Protein 5SSX (pdb70)

InterPro domains:
  IPR005532 Sulfatase-modifying factor enzyme-like domain [PF03781] (90-366)
  IPR016187 C-type lectin fold [SSF56436] (89-368)
  IPR042095 Sulfatase-modifying factor enzyme superfamily [G3DSA:3.90.1580.10] (73-374)
  IPR051043 Sulfatase Modifying Factor and Kinase [PTHR23150] (60-369)

Organism: Homo sapiens (NCBI:txid9606)

GO terms:
  GO:0005783 endoplasmic reticulum (C, IDA)
  GO:0043687 post-translational protein modification (P, IDA)
  GO:0018158 protein oxidation (P, IDA)
  GO:0120147 formylglycine-generating oxidase activity (F, IDA)
  GO:1903135 cupric ion binding (F, IDA)
  GO:0005788 endoplasmic reticulum lumen (C, EXP)
  GO:0120147 formylglycine-generating oxidase activity (F, EXP)
  GO:0043687 post-translational protein modification (P, TAS)
  GO:0005788 endoplasmic reticulum lumen (C, TAS)
  GO:0016491 oxidoreductase activity (F, TAS)
  GO:0046479 glycosphingolipid catabolic process (P, TAS)
  GO:0042802 identical protein binding (F, IPI)
  GO:0005515 protein binding (F, IPI)

Secondary structure (DSSP, 8-state):
--TT-EEEEPPEEEEES-SS-SSGGGT--S-EEEEE--EEEESSPPBHHHHHHHHHHH-PPPHHHHHTEEEEEGGG----SSTTEEEEET-BTTBBTBTT--STT-TTSBP-S--HHHHHHHHHHTT-BPPPHHHHHHHHHTT-SS-SBTTBS-SSGGG---S----SSTTT----TTS-SS---TT-S---TTS-SSSSSSSEEEEEEEP-S----S-EES----S--SSEEEES--TT-BTTTB---STT--EEE-TT--BTTEE---EESS----

Solvent-accessible surface area: 12210 Å² total; per-residue (Å²): 222,58,32,45,91,28,19,91,1,64,66,22,80,15,16,9,3,17,112,104,22,70,29,158,148,15,5,0,34,33,22,24,95,2,48,1,79,63,6,55,0,4,0,19,2,4,0,5,56,18,0,62,108,4,21,114,75,67,59,53,93,0,27,1,54,130,123,28,44,4,54,0,2,94,50,50,66,165,187,42,97,21,118,62,30,63,81,26,150,25,0,16,1,81,62,2,39,4,85,152,20,52,14,153,129,30,62,50,29,1,0,11,0,0,0,35,58,0,0,48,28,5,0,79,103,23,49,23,67,8,0,14,5,1,16,0,2,13,0,0,9,7,56,63,112,85,90,63,7,3,52,10,85,157,71,72,25,152,64,86,40,36,6,0,7,10,21,34,124,20,53,111,69,22,79,17,108,11,52,59,105,15,15,0,27,1,62,17,37,51,63,16,66,35,23,1,44,9,4,2,0,0,0,12,0,0,0,34,9,52,40,33,53,158,39,59,105,107,135,45,113,48,34,155,38,39,135,82,30,175,33,36,0,24,0,0,0,1,5,6,2,45,134,82,77,19,23,46,5,4,0,9,0,7,20,58,46,60,29,65,29,10,15,3,8,1,0,0,0,0,0,4,82,183,112,32,144,142

Nearest PDB structures (foldseek):
  5ssx-assembly1_A  TM=1.004E+00  e=1.065E-65  Homo sapiens
  1z70-assembly1_X  TM=1.003E+00  e=7.194E-64  Homo sapiens
  8aru-assembly1_A  TM=1.003E+00  e=1.038E-63  Homo sapiens
  2afy-assembly1_X  TM=9.995E-01  e=8.792E-63  Homo sapiens
  2hib-assembly1_X  TM=9.993E-01  e=1.619E-62  Homo sapiens

Foldseek 3Di:
DPQQDKFKDAWDKAWAADPPDPDLVQLSDDTAIETEHIWIWGQFFQFQQNVVVVCVVPVDDALCVVVQWAWEQQLPECVDPDPRIDTEGQDAQQAPRHDPRGCPVPRQAHGFFHFLVNQQSSQVVVVFGFAALVRLLSVQCLPDHPAFGLAHPDCQVVNAHAAQAADDDPPPDGPCPNVDQAADGRQDGDGGNRNHGRSAARAKAFGQEADDSDDDNYYYYSDRYDPDHFWGKIAHYYNHDDPVPHSGNTSSRIDTDGRSHTYSRHGHITIHRDDPDD

Structure (mmCIF, N/CA/C/O backbone):
data_5SSX
#
_entry.id   5SSX
#
_cell.length_a   43.494
_cell.length_b   61.640
_cell.length_c   109.579
_cell.angle_alpha   90.000
_cell.angle_beta   90.000
_cell.angle_gamma   90.000
#
_symmetry.space_group_name_H-M   'P 2 21 21'
#
loop_
_entity.id
_entity.type
_entity.pdbx_description
1 polymer 'Formylglycine-generating enzyme'
2 branched 2-acetamido-2-deoxy-beta-D-glucopyranose-(1-4)-2-acetamido-2-deoxy-beta-D-glucopyranose
3 non-polymer 'COPPER (I) ION'
4 non-polymer 'CALCIUM ION'
5 water water
#
loop_
_atom_site.group_PDB
_atom_site.id
_atom_site.type_symbol
_atom_site.label_atom_id
_atom_site.label_alt_id
_atom_site.label_comp_id
_atom_site.label_asym_id
_atom_site.label_entity_id
_atom_site.label_seq_id
_atom_site.pdbx_PDB_ins_code
_atom_site.Cartn_x
_atom_site.Cartn_y
_atom_site.Cartn_z
_atom_site.occupancy
_atom_site.B_iso_or_equiv
_atom_site.auth_seq_id
_atom_site.auth_comp_id
_atom_site.auth_asym_id
_atom_site.auth_atom_id
_atom_site.pdbx_PDB_model_num
ATOM 1 N N . LEU A 1 23 ? -7.164 23.336 -37.027 1.00 44.27 86 LEU A N 1
ATOM 2 C CA . LEU A 1 23 ? -7.714 22.526 -38.111 1.00 45.78 86 LEU A CA 1
ATOM 3 C C . LEU A 1 23 ? -8.414 21.280 -37.517 1.00 42.13 86 LEU A C 1
ATOM 4 O O . LEU A 1 23 ? -9.507 20.940 -37.967 1.00 61.02 86 LEU A O 1
ATOM 20 N N . ALA A 1 24 ? -7.836 20.634 -36.492 1.00 28.45 87 ALA A N 1
ATOM 21 C CA . ALA A 1 24 ? -8.495 19.529 -35.768 1.00 20.44 87 ALA A CA 1
ATOM 22 C C . ALA A 1 24 ? -8.496 19.780 -34.253 1.00 16.96 87 ALA A C 1
ATOM 23 O O . ALA A 1 24 ? -8.104 18.928 -33.437 1.00 17.12 87 ALA A O 1
ATOM 30 N N . HIS A 1 25 ? -8.960 20.965 -33.853 1.00 14.25 88 HIS A N 1
ATOM 31 C CA . HIS A 1 25 ? -8.794 21.397 -32.478 1.00 11.85 88 HIS A CA 1
ATOM 32 C C . HIS A 1 25 ? -9.841 20.804 -31.545 1.00 11.93 88 HIS A C 1
ATOM 33 O O . HIS A 1 25 ? -9.816 21.098 -30.360 1.00 15.18 88 HIS A O 1
ATOM 46 N N A SER A 1 26 ? -10.702 19.908 -32.024 0.80 13.00 89 SER A N 1
ATOM 47 N N B SER A 1 26 ? -10.755 19.961 -32.036 0.20 11.25 89 SER A N 1
ATOM 48 C CA A SER A 1 26 ? -11.585 19.162 -31.140 0.80 12.41 89 SER A CA 1
ATOM 49 C CA B SER A 1 26 ? -11.616 19.164 -31.170 0.20 12.30 89 SER A CA 1
ATOM 50 C C A SER A 1 26 ? -11.171 17.707 -31.053 0.80 11.72 89 SER A C 1
ATOM 51 C C B SER A 1 26 ? -11.149 17.720 -31.025 0.20 12.58 89 SER A C 1
ATOM 52 O O A SER A 1 26 ? -11.908 16.900 -30.480 0.80 13.74 89 SER A O 1
ATOM 53 O O B SER A 1 26 ? -11.844 16.928 -30.381 0.20 10.98 89 SER A O 1
ATOM 66 N N . LYS A 1 27 ? -10.001 17.357 -31.597 1.00 11.25 90 LYS A N 1
ATOM 67 C CA . LYS A 1 27 ? -9.591 15.961 -31.611 1.00 10.14 90 LYS A CA 1
ATOM 68 C C . LYS A 1 27 ? -9.243 15.445 -30.238 1.00 8.48 90 LYS A C 1
ATOM 69 O O . LYS A 1 27 ? -8.777 16.173 -29.360 1.00 8.95 90 LYS A O 1
ATOM 88 N N . MET A 1 28 ? -9.496 14.169 -30.068 1.00 7.91 91 MET A N 1
ATOM 89 C CA . MET A 1 28 ? -9.216 13.479 -28.832 1.00 7.48 91 MET A CA 1
ATOM 90 C C . MET A 1 28 ? -8.126 12.440 -29.037 1.00 7.56 91 MET A C 1
ATOM 91 O O . MET A 1 28 ? -7.921 11.921 -30.141 1.00 9.56 91 MET A O 1
ATOM 105 N N . VAL A 1 29 ? -7.426 12.144 -27.962 1.00 6.82 92 VAL A N 1
ATOM 106 C CA . VAL A 1 29 ? -6.428 11.097 -27.961 1.00 7.02 92 VAL A CA 1
ATOM 107 C C . VAL A 1 29 ? -6.834 10.022 -26.984 1.00 6.52 92 VAL A C 1
ATOM 108 O O . VAL A 1 29 ? -7.463 10.297 -25.966 1.00 6.83 92 VAL A O 1
ATOM 121 N N . PRO A 1 30 ? -6.443 8.776 -27.259 1.00 7.20 93 PRO A N 1
ATOM 122 C CA . PRO A 1 30 ? -6.742 7.679 -26.338 1.00 6.91 93 PRO A CA 1
ATOM 123 C C . PRO A 1 30 ? -5.730 7.669 -25.209 1.00 6.79 93 PRO A C 1
ATOM 124 O O . PRO A 1 30 ? -4.524 7.537 -25.433 1.00 8.09 93 PRO A O 1
ATOM 135 N N . ILE A 1 31 ? -6.219 7.796 -23.992 1.00 6.86 94 ILE A N 1
ATOM 136 C CA . ILE A 1 31 ? -5.392 7.715 -22.797 1.00 7.28 94 ILE A CA 1
ATOM 137 C C . ILE A 1 31 ? -5.427 6.261 -22.355 1.00 7.87 94 ILE A C 1
ATOM 138 O O . ILE A 1 31 ? -6.528 5.728 -22.120 1.00 8.29 94 ILE A O 1
ATOM 154 N N . PRO A 1 32 ? -4.292 5.588 -22.274 1.00 8.27 95 PRO A N 1
ATOM 155 C CA . PRO A 1 32 ? -4.317 4.152 -22.019 1.00 8.91 95 PRO A CA 1
ATOM 156 C C . PRO A 1 32 ? -4.706 3.835 -20.588 1.00 8.69 95 PRO A C 1
ATOM 157 O O . PRO A 1 32 ? -4.482 4.615 -19.667 1.00 9.92 95 PRO A O 1
ATOM 168 N N . ALA A 1 33 ? -5.299 2.662 -20.403 1.00 9.18 96 ALA A N 1
ATOM 169 C CA . ALA A 1 33 ? -5.568 2.177 -19.055 1.00 9.74 96 ALA A CA 1
ATOM 170 C C . ALA A 1 33 ? -4.272 2.086 -18.269 1.00 9.73 96 ALA A C 1
ATOM 171 O O . ALA A 1 33 ? -3.231 1.720 -18.820 1.00 11.23 96 ALA A O 1
ATOM 178 N N . GLY A 1 34 ? -4.314 2.377 -16.977 1.00 10.21 97 GLY A N 1
ATOM 179 C CA . GLY A 1 34 ? -3.112 2.190 -16.197 1.00 11.15 97 GLY A CA 1
ATOM 180 C C . GLY A 1 34 ? -3.347 2.477 -14.738 1.00 10.47 97 GLY A C 1
ATOM 181 O O . GLY A 1 34 ? -4.446 2.825 -14.307 1.00 12.38 97 GLY A O 1
ATOM 185 N N . VAL A 1 35 ? -2.281 2.314 -13.991 1.00 11.92 98 VAL A N 1
ATOM 186 C CA . VAL A 1 35 ? -2.211 2.629 -12.574 1.00 11.49 98 VAL A CA 1
ATOM 187 C C . VAL A 1 35 ? -1.129 3.681 -12.419 1.00 11.41 98 VAL A C 1
ATOM 188 O O . VAL A 1 35 ? -0.085 3.607 -13.077 1.00 13.69 98 VAL A O 1
ATOM 201 N N . PHE A 1 36 ? -1.383 4.675 -11.577 1.00 10.25 99 PHE A N 1
ATOM 202 C CA . PHE A 1 36 ? -0.415 5.737 -11.415 1.00 10.31 99 PHE A CA 1
ATOM 203 C C . PHE A 1 36 ? -0.444 6.233 -9.989 1.00 10.04 99 PHE A C 1
ATOM 204 O O . PHE A 1 36 ? -1.360 5.940 -9.230 1.00 10.75 99 PHE A O 1
ATOM 221 N N . THR A 1 37 ? 0.584 6.990 -9.639 1.00 10.45 100 THR A N 1
ATOM 222 C CA . THR A 1 37 ? 0.648 7.667 -8.353 1.00 10.76 100 THR A CA 1
ATOM 223 C C . THR A 1 37 ? 0.112 9.082 -8.505 1.00 10.15 100 THR A C 1
ATOM 224 O O . THR A 1 37 ? 0.694 9.918 -9.213 1.00 10.81 100 THR A O 1
ATOM 234 N N . MET A 1 38 ? -1.010 9.325 -7.855 1.00 9.41 101 MET A N 1
ATOM 235 C CA . MET A 1 38 ? -1.630 10.632 -7.797 1.00 9.09 101 MET A CA 1
ATOM 236 C C . MET A 1 38 ? -1.136 11.348 -6.554 1.00 9.08 101 MET A C 1
ATOM 237 O O . MET A 1 38 ? -0.962 10.731 -5.498 1.00 10.84 101 MET A O 1
ATOM 251 N N . GLY A 1 39 ? -0.958 12.649 -6.664 1.00 8.77 102 GLY A N 1
ATOM 252 C CA . GLY A 1 39 ? -0.402 13.411 -5.574 1.00 8.85 102 GLY A CA 1
ATOM 253 C C . GLY A 1 39 ? 1.081 13.133 -5.414 1.00 9.67 102 GLY A C 1
ATOM 254 O O . GLY A 1 39 ? 1.736 12.583 -6.298 1.00 11.48 102 GLY A O 1
ATOM 258 N N . THR A 1 40 ? 1.622 13.507 -4.254 1.00 9.87 103 THR A N 1
ATOM 259 C CA . THR A 1 40 ? 3.053 13.378 -4.008 1.00 10.84 103 THR A CA 1
ATOM 260 C C . THR A 1 40 ? 3.300 13.335 -2.511 1.00 11.19 103 THR A C 1
ATOM 261 O O . THR A 1 40 ? 2.619 14.015 -1.747 1.00 11.73 103 THR A O 1
ATOM 271 N N . ASP A 1 41 ? 4.261 12.517 -2.106 1.00 12.36 104 ASP A N 1
ATOM 272 C CA . ASP A 1 41 ? 4.723 12.542 -0.723 1.00 14.61 104 ASP A CA 1
ATOM 273 C C . ASP A 1 41 ? 5.783 13.607 -0.489 1.00 14.87 104 ASP A C 1
ATOM 274 O O . ASP A 1 41 ? 6.265 13.732 0.641 1.00 17.25 104 ASP A O 1
ATOM 283 N N . ASP A 1 42 ? 6.088 14.424 -1.497 1.00 13.51 105 ASP A N 1
ATOM 284 C CA . ASP A 1 42 ? 6.941 15.603 -1.353 1.00 13.70 105 ASP A CA 1
ATOM 285 C C . ASP A 1 42 ? 6.158 16.830 -1.805 1.00 12.55 105 ASP A C 1
ATOM 286 O O . ASP A 1 42 ? 6.524 17.503 -2.777 1.00 13.32 105 ASP A O 1
ATOM 295 N N . PRO A 1 43 ? 5.055 17.135 -1.130 1.00 11.98 106 PRO A N 1
ATOM 296 C CA . PRO A 1 43 ? 4.217 18.259 -1.553 1.00 11.39 106 PRO A CA 1
ATOM 297 C C . PRO A 1 43 ? 4.998 19.555 -1.540 1.00 11.24 106 PRO A C 1
ATOM 298 O O . PRO A 1 43 ? 5.773 19.829 -0.626 1.00 13.04 106 PRO A O 1
ATOM 309 N N . GLN A 1 44 ? 4.745 20.371 -2.550 1.00 11.09 107 GLN A N 1
ATOM 310 C CA . GLN A 1 44 ? 5.346 21.689 -2.642 1.00 11.50 107 GLN A CA 1
ATOM 311 C C . GLN A 1 44 ? 4.441 22.788 -2.125 1.00 11.58 107 GLN A C 1
ATOM 312 O O . GLN A 1 44 ? 4.942 23.845 -1.736 1.00 14.32 107 GLN A O 1
ATOM 324 N N . ILE A 1 45 ? 3.137 22.552 -2.103 1.00 10.43 108 ILE A N 1
ATOM 325 C CA . ILE A 1 45 ? 2.156 23.467 -1.527 1.00 10.51 108 ILE A CA 1
ATOM 326 C C . ILE A 1 45 ? 1.273 22.591 -0.641 1.00 10.57 108 ILE A C 1
ATOM 327 O O . ILE A 1 45 ? 0.254 22.047 -1.074 1.00 10.65 108 ILE A O 1
ATOM 343 N N . LYS A 1 46 ? 1.680 22.424 0.613 1.00 10.65 109 LYS A N 1
ATOM 344 C CA . LYS A 1 46 ? 1.012 21.464 1.477 1.00 10.72 109 LYS A CA 1
ATOM 345 C C . LYS A 1 46 ? -0.450 21.821 1.699 1.00 10.20 109 LYS A C 1
ATOM 346 O O . LYS A 1 46 ? -1.297 20.924 1.808 1.00 10.39 109 LYS A O 1
ATOM 365 N N A G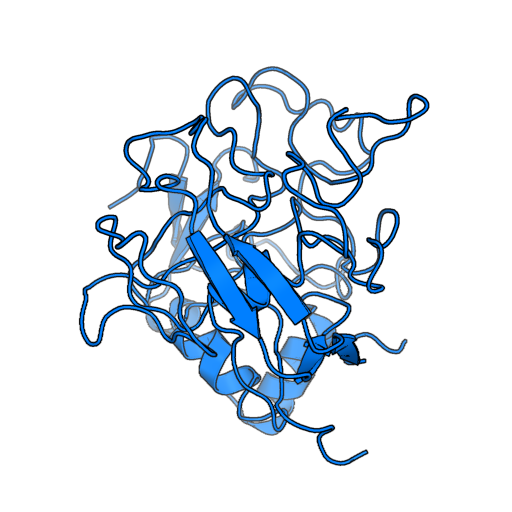LN A 1 47 ? -0.763 23.124 1.761 0.50 10.17 110 GLN A N 1
ATOM 366 N N B GLN A 1 47 ? -0.768 23.111 1.795 0.50 10.23 110 GLN A N 1
ATOM 367 C CA A GLN A 1 47 ? -2.132 23.558 2.030 0.50 10.33 110 GLN A CA 1
ATOM 368 C CA B GLN A 1 47 ? -2.145 23.477 2.098 0.50 11.01 110 GLN A CA 1
ATOM 369 C C A GLN A 1 47 ? -3.104 23.033 0.999 0.50 9.37 110 GLN A C 1
ATOM 370 C C B GLN A 1 47 ? -3.111 23.055 1.002 0.50 9.58 110 GLN A C 1
ATOM 371 O O A GLN A 1 47 ? -4.290 22.904 1.291 0.50 10.64 110 GLN A O 1
ATOM 372 O O B GLN A 1 47 ? -4.309 23.000 1.265 0.50 10.73 110 GLN A O 1
ATOM 395 N N . ASP A 1 48 ? -2.626 22.763 -0.207 1.00 9.19 111 ASP A N 1
ATOM 396 C CA . ASP A 1 48 ? -3.488 22.354 -1.294 1.00 8.89 111 ASP A CA 1
ATOM 397 C C . ASP A 1 48 ? -3.770 20.870 -1.298 1.00 8.39 111 ASP A C 1
ATOM 398 O O . ASP A 1 48 ? -4.446 20.395 -2.201 1.00 9.02 111 ASP A O 1
ATOM 407 N N . GLY A 1 49 ? -3.299 20.115 -0.317 1.00 8.11 112 GLY A N 1
ATOM 408 C CA . GLY A 1 49 ? -3.620 18.693 -0.339 1.00 8.69 112 GLY A CA 1
ATOM 409 C C . GLY A 1 49 ? -2.994 17.966 -1.512 1.00 8.11 112 GLY A C 1
ATOM 410 O O . GLY A 1 49 ? -3.621 17.098 -2.112 1.00 8.86 112 GLY A O 1
ATOM 414 N N . GLU A 1 50 ? -1.750 18.291 -1.825 1.00 8.25 113 GLU A N 1
ATOM 415 C CA . GLU A 1 50 ? -0.977 17.550 -2.813 1.00 8.54 113 GLU A CA 1
ATOM 416 C C . GLU A 1 50 ? -0.570 16.188 -2.302 1.00 8.89 113 GLU A C 1
ATOM 417 O O . GLU A 1 50 ? -0.312 15.296 -3.106 1.00 9.98 113 GLU A O 1
ATOM 429 N N . ALA A 1 51 ? -0.477 16.023 -0.985 1.00 9.35 114 ALA A N 1
ATOM 430 C CA . ALA A 1 51 ? -0.177 14.760 -0.336 1.00 9.99 114 ALA A CA 1
ATOM 431 C C . ALA A 1 51 ? -1.447 14.197 0.271 1.00 12.78 114 ALA A C 1
ATOM 432 O O . ALA A 1 51 ? -2.392 14.929 0.557 1.00 15.63 114 ALA A O 1
ATOM 439 N N . PRO A 1 52 ? -1.489 12.898 0.532 1.00 14.62 115 PRO A N 1
ATOM 440 C CA . PRO A 1 52 ? -0.441 11.923 0.253 1.00 14.01 115 PRO A CA 1
ATOM 441 C C . PRO A 1 52 ? -0.485 11.401 -1.174 1.00 14.07 115 PRO A C 1
ATOM 442 O O . PRO A 1 52 ? -1.497 11.459 -1.851 1.00 16.91 115 PRO A O 1
ATOM 453 N N . ALA A 1 53 ? 0.637 10.851 -1.607 1.00 13.54 116 ALA A N 1
ATOM 454 C CA . ALA A 1 53 ? 0.664 10.040 -2.810 1.00 15.30 116 ALA A CA 1
ATOM 455 C C . ALA A 1 53 ? -0.217 8.814 -2.619 1.00 13.42 116 ALA A C 1
ATOM 456 O O . ALA A 1 53 ? -0.248 8.209 -1.543 1.00 15.57 116 ALA A O 1
ATOM 463 N N . ARG A 1 54 ? -0.944 8.454 -3.660 1.00 12.00 117 ARG A N 1
ATOM 464 C CA . ARG A 1 54 ? -1.855 7.327 -3.604 1.00 12.37 117 ARG A CA 1
ATOM 465 C C . ARG A 1 54 ? -1.942 6.691 -4.981 1.00 11.13 117 ARG A C 1
ATOM 466 O O . ARG A 1 54 ? -1.910 7.378 -5.996 1.00 11.94 117 ARG A O 1
ATOM 487 N N . ARG A 1 55 ? -2.057 5.373 -4.997 1.00 11.95 118 ARG A N 1
ATOM 488 C CA . ARG A 1 55 ? -2.107 4.606 -6.236 1.00 11.51 118 ARG A CA 1
ATOM 489 C C . ARG A 1 55 ? -3.535 4.545 -6.747 1.00 11.06 118 ARG A C 1
ATOM 490 O O . ARG A 1 55 ? -4.435 4.080 -6.047 1.00 14.60 118 ARG A O 1
ATOM 511 N N . VAL A 1 56 ? -3.728 4.992 -7.976 1.00 10.01 119 VAL A N 1
ATOM 512 C CA . VAL A 1 56 ? -5.040 5.118 -8.574 1.00 9.95 119 VAL A CA 1
ATOM 513 C C . VAL A 1 56 ? -5.046 4.372 -9.901 1.00 9.72 119 VAL A C 1
ATOM 514 O O . VAL A 1 56 ? -4.130 4.515 -10.708 1.00 10.44 119 VAL A O 1
ATOM 527 N N . THR A 1 57 ? -6.084 3.584 -10.121 1.00 10.16 120 THR A N 1
ATOM 528 C CA . THR A 1 57 ? -6.288 2.869 -11.371 1.00 10.30 120 THR A CA 1
ATOM 529 C C . THR A 1 57 ? -7.300 3.619 -12.218 1.00 9.87 120 THR A C 1
ATOM 530 O O . THR A 1 57 ? -8.366 3.997 -11.729 1.00 10.36 120 THR A O 1
ATOM 540 N N . ILE A 1 58 ? -6.964 3.806 -13.485 1.00 9.28 121 ILE A N 1
ATOM 541 C CA . ILE A 1 58 ? -7.767 4.569 -14.432 1.00 9.15 121 ILE A CA 1
ATOM 542 C C . ILE A 1 58 ? -8.068 3.694 -15.641 1.00 9.37 121 ILE A C 1
ATOM 543 O O . ILE A 1 58 ? -7.155 3.135 -16.258 1.00 10.22 121 ILE A O 1
ATOM 559 N N . ASP A 1 59 ? -9.338 3.564 -15.976 1.00 9.34 122 ASP A N 1
ATOM 560 C CA . ASP A 1 59 ? -9.710 2.854 -17.195 1.00 9.96 122 ASP A CA 1
ATOM 561 C C . ASP A 1 59 ? -9.369 3.697 -18.419 1.00 8.55 122 ASP A C 1
ATOM 562 O O . ASP A 1 59 ? -9.398 4.924 -18.378 1.00 9.07 122 ASP A O 1
ATOM 571 N N . ALA A 1 60 ? -9.079 3.021 -19.526 1.00 8.59 123 ALA A N 1
ATOM 572 C CA . ALA A 1 60 ? -8.819 3.712 -20.782 1.00 8.62 123 ALA A CA 1
ATOM 573 C C . ALA A 1 60 ? -9.974 4.639 -21.116 1.00 8.13 123 ALA A C 1
ATOM 574 O O . ALA A 1 60 ? -11.138 4.303 -20.934 1.00 9.08 123 ALA A O 1
ATOM 581 N N . PHE A 1 61 ? -9.649 5.808 -21.644 1.00 7.12 124 PHE A N 1
ATOM 582 C CA . PHE A 1 61 ? -10.662 6.799 -22.002 1.00 7.11 124 PHE A CA 1
ATOM 583 C C . PHE A 1 61 ? -10.045 7.741 -23.017 1.00 6.98 124 PHE A C 1
ATOM 584 O O . PHE A 1 61 ? -8.920 7.529 -23.442 1.00 9.45 124 PHE A O 1
ATOM 601 N N . TYR A 1 62 ? -10.772 8.749 -23.432 1.00 6.26 125 TYR A N 1
ATOM 602 C CA . TYR A 1 62 ? -10.308 9.728 -24.410 1.00 6.39 125 TYR A CA 1
ATOM 603 C C . TYR A 1 62 ? -10.229 11.099 -23.766 1.00 6.18 125 TYR A C 1
ATOM 604 O O . TYR A 1 62 ? -11.109 11.486 -22.989 1.00 6.56 125 TYR A O 1
ATOM 621 N N . MET A 1 63 ? -9.176 11.837 -24.112 1.00 6.25 126 MET A N 1
ATOM 622 C CA . MET A 1 63 ? -8.997 13.200 -23.636 1.00 6.20 126 MET A CA 1
ATOM 623 C C . MET A 1 63 ? -8.777 14.118 -24.830 1.00 5.88 126 MET A C 1
ATOM 624 O O . MET A 1 63 ? -8.021 13.782 -25.739 1.00 6.38 126 MET A O 1
ATOM 638 N N . ASP A 1 64 ? -9.391 15.294 -24.812 1.00 5.89 127 ASP A N 1
ATOM 639 C CA . ASP A 1 64 ? -9.099 16.290 -25.826 1.00 5.87 127 ASP A CA 1
ATOM 640 C C . ASP A 1 64 ? -7.607 16.612 -25.830 1.00 5.61 127 ASP A C 1
ATOM 641 O O . ASP A 1 64 ? -7.007 16.874 -24.788 1.00 6.18 127 ASP A O 1
ATOM 650 N N . ALA A 1 65 ? -7.020 16.646 -27.023 1.00 5.92 128 ALA A N 1
ATOM 651 C CA . ALA A 1 65 ? -5.611 17.005 -27.160 1.00 6.35 128 ALA A CA 1
ATOM 652 C C . ALA A 1 65 ? -5.367 18.450 -26.804 1.00 5.95 128 ALA A C 1
ATOM 653 O O . ALA A 1 65 ? -4.273 18.798 -26.335 1.00 6.22 128 ALA A O 1
ATOM 660 N N . TYR A 1 66 ? -6.363 19.295 -27.014 1.00 5.68 129 TYR A N 1
ATOM 661 C CA . TYR A 1 66 ? -6.238 20.728 -26.861 1.00 6.08 129 TYR A CA 1
ATOM 662 C C . TYR A 1 66 ? -7.298 21.225 -25.885 1.00 6.03 129 TYR A C 1
ATOM 663 O O . TYR A 1 66 ? -8.417 20.702 -25.842 1.00 6.57 129 TYR A O 1
ATOM 680 N N . ASP A 1 67 ? -6.993 22.304 -25.160 1.00 6.06 130 ASP A N 1
ATOM 681 C CA . ASP A 1 67 ? -8.075 23.049 -24.515 1.00 6.12 130 ASP A CA 1
ATOM 682 C C . ASP A 1 67 ? -9.059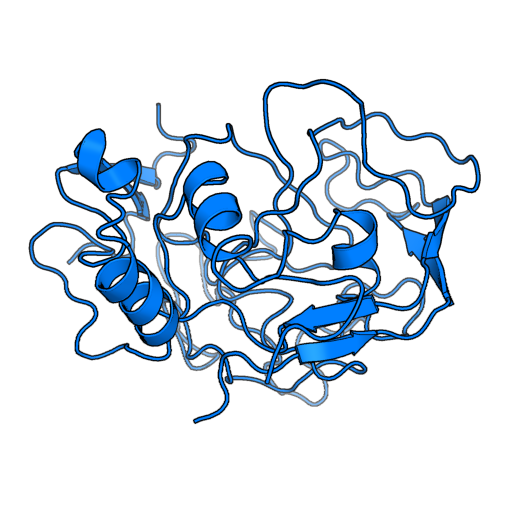 23.512 -25.571 1.00 5.58 130 ASP A C 1
ATOM 683 O O . ASP A 1 67 ? -8.700 23.709 -26.734 1.00 6.26 130 ASP A O 1
ATOM 692 N N . VAL A 1 68 ? -10.310 23.697 -25.147 1.00 5.75 131 VAL A N 1
ATOM 693 C CA . VAL A 1 68 ? -11.324 24.233 -26.042 1.00 6.02 131 VAL A CA 1
ATOM 694 C C . VAL A 1 68 ? -10.920 25.643 -26.433 1.00 5.97 131 VAL A C 1
ATOM 695 O O . VAL A 1 68 ? -10.666 26.480 -25.564 1.00 6.24 131 VAL A O 1
ATOM 708 N N . SER A 1 69 ? -10.851 25.911 -27.729 1.00 5.98 132 SER A N 1
ATOM 709 C CA . SER A 1 69 ? -10.415 27.196 -28.234 1.00 6.03 132 SER A CA 1
ATOM 710 C C . SER A 1 69 ? -11.591 28.152 -28.392 1.00 6.18 132 SER A C 1
ATOM 711 O O . SER A 1 69 ? -12.755 27.762 -28.350 1.00 6.46 132 SER A O 1
ATOM 718 N N . ASN A 1 70 ? -11.283 29.411 -28.634 1.00 6.04 133 ASN A N 1
ATOM 719 C CA . ASN A 1 70 ? -12.321 30.392 -28.936 1.00 6.23 133 ASN A CA 1
ATOM 720 C C . ASN A 1 70 ? -13.174 29.957 -30.122 1.00 6.76 133 ASN A C 1
ATOM 721 O O . ASN A 1 70 ? -14.399 30.040 -30.063 1.00 7.59 133 ASN A O 1
ATOM 730 N N . THR A 1 71 ? -12.557 29.480 -31.192 1.00 7.05 134 THR A N 1
ATOM 731 C CA . THR A 1 71 ? -13.325 29.038 -32.353 1.00 7.44 134 THR A CA 1
ATOM 732 C C . THR A 1 71 ? -14.231 27.885 -31.995 1.00 7.10 134 THR A C 1
ATOM 733 O O . THR A 1 71 ? -15.399 27.853 -32.400 1.00 7.78 134 THR A O 1
ATOM 743 N N . GLU A 1 72 ? -13.715 26.919 -31.244 1.00 6.94 135 GLU A N 1
ATOM 744 C CA . GLU A 1 72 ? -14.548 25.781 -30.906 1.00 7.37 135 GLU A CA 1
ATOM 745 C C . GLU A 1 72 ? -15.700 26.202 -29.998 1.00 6.80 135 GLU A C 1
ATOM 746 O O . GLU A 1 72 ? -16.844 25.730 -30.156 1.00 7.57 135 GLU A O 1
ATOM 758 N N . PHE A 1 73 ? -15.438 27.099 -29.043 1.00 6.79 136 PHE A N 1
ATOM 759 C CA . PHE A 1 73 ? -16.506 27.536 -28.165 1.00 6.66 136 PHE A CA 1
ATOM 760 C C . PHE A 1 73 ? -17.529 28.332 -28.957 1.00 7.24 136 PHE A C 1
ATOM 761 O O . PHE A 1 73 ? -18.739 28.227 -28.713 1.00 7.64 136 PHE A O 1
ATOM 778 N N . GLU A 1 74 ? -17.085 29.105 -29.938 1.00 7.67 137 GLU A N 1
ATOM 779 C CA . GLU A 1 74 ? -18.024 29.834 -30.777 1.00 8.30 137 GLU A CA 1
ATOM 780 C C . GLU A 1 74 ? -18.928 28.909 -31.571 1.00 8.15 137 GLU A C 1
ATOM 781 O O . GLU A 1 74 ? -20.095 29.240 -31.792 1.00 9.00 137 GLU A O 1
ATOM 793 N N . LYS A 1 75 ? -18.435 27.757 -32.014 1.00 8.13 138 LYS A N 1
ATOM 794 C CA . LYS A 1 75 ? -19.310 26.796 -32.687 1.00 8.45 138 LYS A CA 1
ATOM 795 C C . LYS A 1 75 ? -20.419 26.355 -31.756 1.00 7.94 138 LYS A C 1
ATOM 796 O O . LYS A 1 75 ? -21.580 26.236 -32.168 1.00 9.29 138 LYS A O 1
ATOM 815 N N . PHE A 1 76 ? -20.082 26.098 -30.502 1.00 7.55 139 PHE A N 1
ATOM 816 C CA . PHE A 1 76 ? -21.068 25.740 -29.483 1.00 7.62 139 PHE A CA 1
ATOM 817 C C . PHE A 1 76 ? -22.093 26.848 -29.261 1.00 7.80 139 PHE A C 1
ATOM 818 O O . PHE A 1 76 ? -23.306 26.592 -29.243 1.00 8.20 139 PHE A O 1
ATOM 835 N N . VAL A 1 77 ? -21.643 28.084 -29.098 1.00 7.53 140 VAL A N 1
ATOM 836 C CA . VAL A 1 77 ? -22.572 29.190 -28.894 1.00 8.59 140 VAL A CA 1
ATOM 837 C C . VAL A 1 77 ? -23.434 29.396 -30.126 1.00 9.21 140 VAL A C 1
ATOM 838 O O . VAL A 1 77 ? -24.640 29.657 -30.025 1.00 10.35 140 VAL A O 1
ATOM 851 N N . ASN A 1 78 ? -22.852 29.280 -31.312 1.00 9.50 141 ASN A N 1
ATOM 852 C CA . ASN A 1 78 ? -23.647 29.407 -32.526 1.00 10.70 141 ASN A CA 1
ATOM 853 C C . ASN A 1 78 ? -24.738 28.347 -32.582 1.00 11.14 141 ASN A C 1
ATOM 854 O O . ASN A 1 78 ? -25.862 28.615 -33.035 1.00 13.20 141 ASN A O 1
ATOM 864 N N . SER A 1 79 ? -24.428 27.129 -32.172 1.00 10.36 142 SER A N 1
ATOM 865 C CA . SER A 1 79 ? -25.371 26.019 -32.245 1.00 10.43 142 SER A CA 1
ATOM 866 C C . SER A 1 79 ? -26.493 26.169 -31.224 1.00 10.57 142 SER A C 1
ATOM 867 O O . SER A 1 79 ? -27.653 25.860 -31.523 1.00 13.41 142 SER A O 1
ATOM 874 N N . THR A 1 80 ? -26.180 26.600 -30.004 1.00 9.58 143 THR A N 1
ATOM 875 C CA . THR A 1 80 ? -27.091 26.545 -28.867 1.00 9.21 143 THR A CA 1
ATOM 876 C C . THR A 1 80 ? -27.635 27.886 -28.418 1.00 9.82 143 THR A C 1
ATOM 877 O O . THR A 1 80 ? -28.638 27.911 -27.694 1.00 11.92 143 THR A O 1
ATOM 887 N N . GLY A 1 81 ? -26.973 28.981 -28.768 1.00 10.16 144 GLY A N 1
ATOM 888 C CA . GLY A 1 81 ? -27.288 30.282 -28.217 1.00 11.45 144 GLY A CA 1
ATOM 889 C C . GLY A 1 81 ? -26.810 30.507 -26.803 1.00 10.74 144 GLY A C 1
ATOM 890 O O . GLY A 1 81 ? -27.159 31.521 -26.201 1.00 12.99 144 GLY A O 1
ATOM 894 N N . TYR A 1 82 ? -25.992 29.603 -26.262 1.00 9.74 145 TYR A N 1
ATOM 895 C CA . TYR A 1 82 ? -25.638 29.647 -24.849 1.00 9.03 145 TYR A CA 1
ATOM 896 C C . TYR A 1 82 ? -25.016 30.977 -24.453 1.00 8.95 145 TYR A C 1
ATOM 897 O O . TYR A 1 82 ? -24.051 31.437 -25.060 1.00 10.81 145 TYR A O 1
ATOM 914 N N . LEU A 1 83 ? -25.532 31.537 -23.370 1.00 8.46 146 LEU A N 1
ATOM 915 C CA A LEU A 1 83 ? -25.007 32.717 -22.711 0.70 8.71 146 LEU A CA 1
ATOM 916 C CA B LEU A 1 83 ? -24.919 32.700 -22.741 0.30 7.62 146 LEU A CA 1
ATOM 917 C C . LEU A 1 83 ? -24.199 32.268 -21.485 1.00 8.32 146 LEU A C 1
ATOM 918 O O . LEU A 1 83 ? -24.744 31.592 -20.619 1.00 8.68 146 LEU A O 1
ATOM 948 N N . THR A 1 84 ? -22.931 32.628 -21.409 1.00 7.89 147 THR A N 1
ATOM 949 C CA . THR A 1 84 ? -22.098 32.199 -20.301 1.00 7.82 147 THR A CA 1
ATOM 950 C C . THR A 1 84 ? -22.462 32.942 -19.031 1.00 7.69 147 THR A C 1
ATOM 951 O O . THR A 1 84 ? -23.033 34.039 -19.049 1.00 8.10 147 THR A O 1
ATOM 961 N N . GLU A 1 85 ? -22.057 32.367 -17.911 1.00 7.75 148 GLU A N 1
ATOM 962 C CA . GLU A 1 85 ? -22.355 32.990 -16.630 1.00 8.27 148 GLU A CA 1
ATOM 963 C C . GLU A 1 85 ? -21.758 34.382 -16.531 1.00 8.40 148 GLU A C 1
ATOM 964 O O . GLU A 1 85 ? -22.407 35.295 -16.010 1.00 9.10 148 GLU A O 1
ATOM 976 N N . ALA A 1 86 ? -20.539 34.588 -17.025 1.00 7.74 149 ALA A N 1
ATOM 977 C CA . ALA A 1 86 ? -19.948 35.914 -16.945 1.00 8.12 149 ALA A CA 1
ATOM 978 C C . ALA A 1 86 ? -20.754 36.931 -17.740 1.00 8.27 149 ALA A C 1
ATOM 979 O O . ALA A 1 86 ? -20.830 38.103 -17.362 1.00 9.37 149 ALA A O 1
ATOM 986 N N . GLU A 1 87 ? -21.317 36.533 -18.875 1.00 8.37 150 GLU A N 1
ATOM 987 C CA . GLU A 1 87 ? -22.138 37.449 -19.652 1.00 9.20 150 GLU A CA 1
ATOM 988 C C . GLU A 1 87 ? -23.394 37.821 -18.899 1.00 10.21 150 GLU A C 1
ATOM 989 O O . GLU A 1 87 ? -23.836 38.968 -18.956 1.00 12.59 150 GLU A O 1
ATOM 1001 N N . LYS A 1 88 ? -23.978 36.872 -18.189 1.00 9.25 151 LYS A N 1
ATOM 1002 C CA . LYS A 1 88 ? -25.201 37.120 -17.451 1.00 10.15 151 LYS A CA 1
ATOM 1003 C C . LYS A 1 88 ? -24.935 37.916 -16.187 1.00 10.71 151 LYS A C 1
ATOM 1004 O O . LYS A 1 88 ? -25.744 38.783 -15.823 1.00 12.28 151 LYS A O 1
ATOM 1023 N N . PHE A 1 89 ? -23.812 37.668 -15.507 1.00 10.57 152 PHE A N 1
ATOM 1024 C CA . PHE A 1 89 ? -23.462 38.437 -14.320 1.00 11.49 152 PHE A CA 1
ATOM 1025 C C . PHE A 1 89 ? -22.998 39.831 -14.695 1.00 11.31 152 PHE A C 1
ATOM 1026 O O . PHE A 1 89 ? -23.191 40.771 -13.920 1.00 13.40 152 PHE A O 1
ATOM 1043 N N . GLY A 1 90 ? -22.396 39.986 -15.867 1.00 10.53 153 GLY A N 1
ATOM 1044 C CA . GLY A 1 90 ? -21.925 41.261 -16.330 1.00 10.33 153 GLY A CA 1
ATOM 1045 C C . GLY A 1 90 ? -20.493 41.589 -16.001 1.00 10.29 153 GLY A C 1
ATOM 1046 O O . GLY A 1 90 ? -20.055 42.699 -16.311 1.00 10.70 153 GLY A O 1
ATOM 1050 N N . ASP A 1 91 ? -19.738 40.670 -15.410 1.00 10.34 154 ASP A N 1
ATOM 1051 C CA . ASP A 1 91 ? -18.340 40.926 -15.111 1.00 9.96 154 ASP A CA 1
ATOM 1052 C C . ASP A 1 91 ? -17.629 39.596 -14.981 1.00 9.28 154 ASP A C 1
ATOM 1053 O O . ASP A 1 91 ? -18.257 38.540 -14.887 1.00 10.17 154 ASP A O 1
ATOM 1062 N N . SER A 1 92 ? -16.303 39.672 -14.963 1.00 8.83 155 SER A N 1
ATOM 1063 C CA . SER A 1 92 ? -15.465 38.512 -14.696 1.00 8.65 155 SER A CA 1
ATOM 1064 C C . SER A 1 92 ? -14.107 39.018 -14.242 1.00 8.40 155 SER A C 1
ATOM 1065 O O . SER A 1 92 ? -13.771 40.182 -14.429 1.00 9.24 155 SER A O 1
ATOM 1072 N N . PHE A 1 93 ? -13.322 38.135 -13.647 1.00 8.07 156 PHE A N 1
ATOM 1073 C CA . PHE A 1 93 ? -12.026 38.528 -13.102 1.00 8.12 156 PHE A CA 1
ATOM 1074 C C . PHE A 1 93 ? -10.970 38.594 -14.191 1.00 7.18 156 PHE A C 1
ATOM 1075 O O . PHE A 1 93 ? -10.795 37.661 -14.978 1.00 7.50 156 PHE A O 1
ATOM 1092 N N . VAL A 1 94 ? -10.244 39.703 -14.206 1.00 7.33 157 VAL A N 1
ATOM 1093 C CA . VAL A 1 94 ? -9.152 39.939 -15.141 1.00 7.22 157 VAL A CA 1
ATOM 1094 C C . VAL A 1 94 ? -7.897 40.275 -14.355 1.00 7.51 157 VAL A C 1
ATOM 1095 O O . VAL A 1 94 ? -7.927 41.064 -13.406 1.00 8.00 157 VAL A O 1
ATOM 1108 N N . PHE A 1 95 ? -6.789 39.709 -14.780 1.00 7.47 158 PHE A N 1
ATOM 1109 C CA . PHE A 1 95 ? -5.492 40.024 -14.202 1.00 7.24 158 PHE A CA 1
ATOM 1110 C C . PHE A 1 95 ? -5.098 41.426 -14.605 1.00 7.93 158 PHE A C 1
ATOM 1111 O O . PHE A 1 95 ? -5.067 41.767 -15.789 1.00 8.82 158 PHE A O 1
ATOM 1128 N N . GLU A 1 96 ? -4.717 42.224 -13.613 1.00 8.87 159 GLU A N 1
ATOM 1129 C CA . GLU A 1 96 ? -4.430 43.638 -13.833 1.00 11.65 159 GLU A CA 1
ATOM 1130 C C . GLU A 1 96 ? -3.350 43.842 -14.879 1.00 11.76 159 GLU A C 1
ATOM 1131 O O . GLU A 1 96 ? -3.411 44.815 -15.639 1.00 13.30 159 GLU A O 1
ATOM 1143 N N . GLY A 1 97 ? -2.366 42.950 -14.951 1.00 12.10 160 GLY A N 1
ATOM 1144 C CA . GLY A 1 97 ? -1.295 43.102 -15.918 1.00 13.91 160 GLY A CA 1
ATOM 1145 C C . GLY A 1 97 ? -1.721 42.977 -17.370 1.00 16.10 160 GLY A C 1
ATOM 1146 O O . GLY A 1 97 ? -0.950 43.361 -18.253 1.00 21.63 160 GLY A O 1
ATOM 1150 N N A MET A 1 98 ? -2.928 42.476 -17.661 0.50 14.61 161 MET A N 1
ATOM 1151 N N B MET A 1 98 ? -2.908 42.431 -17.614 0.50 14.94 161 MET A N 1
ATOM 1152 C CA A MET A 1 98 ? -3.412 42.375 -19.044 0.50 14.50 161 MET A CA 1
ATOM 1153 C CA B MET A 1 98 ? -3.454 42.274 -18.952 0.50 16.68 161 MET A CA 1
ATOM 1154 C C A MET A 1 98 ? -4.271 43.543 -19.450 0.50 17.12 161 MET A C 1
ATOM 1155 C C B MET A 1 98 ? -4.185 43.518 -19.438 0.50 16.95 161 MET A C 1
ATOM 1156 O O A MET A 1 98 ? -4.762 43.581 -20.582 0.50 23.24 161 MET A O 1
ATOM 1157 O O B MET A 1 98 ? -4.398 43.646 -20.652 0.50 15.24 161 MET A O 1
ATOM 1184 N N . LEU A 1 99 ? -4.549 44.439 -18.540 1.00 15.64 162 LEU A N 1
ATOM 1185 C CA . LEU A 1 99 ? -5.315 45.601 -18.924 1.00 19.39 162 LEU A CA 1
ATOM 1186 C C . LEU A 1 99 ? -4.452 46.538 -19.759 1.00 23.86 162 LEU A C 1
ATOM 1187 O O . LEU A 1 99 ? -3.224 46.591 -19.624 1.00 26.06 162 LEU A O 1
ATOM 1203 N N . SER A 1 100 ? -5.109 47.239 -20.670 1.00 22.98 163 SER A N 1
ATOM 1204 C CA . SER A 1 100 ? -4.459 48.192 -21.565 1.00 28.97 163 SER A CA 1
ATOM 1205 C C . SER A 1 100 ? -3.773 49.355 -20.843 1.00 34.13 163 SER A C 1
ATOM 1206 O O . SER A 1 100 ? -2.821 49.954 -21.377 1.00 34.10 163 SER A O 1
ATOM 1213 N N . VAL A 1 111 ? -15.534 39.209 -4.746 1.00 42.23 174 VAL A N 1
ATOM 1214 C CA . VAL A 1 111 ? -14.331 39.439 -3.942 1.00 29.72 174 VAL A CA 1
ATOM 1215 C C . VAL A 1 111 ? -13.062 38.874 -4.599 1.00 25.23 174 VAL A C 1
ATOM 1216 O O . VAL A 1 111 ? -12.906 37.661 -4.736 1.00 27.66 174 VAL A O 1
ATOM 1229 N N . ALA A 1 112 ? -12.148 39.768 -4.981 1.00 20.36 175 ALA A N 1
ATOM 1230 C CA . ALA A 1 112 ? -10.936 39.371 -5.682 1.00 17.31 175 ALA A CA 1
ATOM 1231 C C . ALA A 1 112 ? -10.013 38.542 -4.790 1.00 15.60 175 ALA A C 1
ATOM 1232 O O . ALA A 1 112 ? -9.868 38.803 -3.592 1.00 17.55 175 ALA A O 1
ATOM 1239 N N . ALA A 1 113 ? -9.338 37.576 -5.408 1.00 16.08 176 ALA A N 1
ATOM 1240 C CA . ALA A 1 113 ? -8.459 36.647 -4.702 1.00 16.95 176 ALA A CA 1
ATOM 1241 C C . ALA A 1 113 ? -7.098 37.242 -4.347 1.00 14.77 176 ALA A C 1
ATOM 1242 O O . ALA A 1 113 ? -6.376 36.678 -3.523 1.00 17.21 176 ALA A O 1
ATOM 1249 N N . ALA A 1 114 ? -6.718 38.339 -4.972 1.00 11.44 177 ALA A N 1
ATOM 1250 C CA . ALA A 1 114 ? -5.436 38.995 -4.779 1.00 10.18 177 ALA A CA 1
ATOM 1251 C C . ALA A 1 114 ? -5.560 40.378 -5.366 1.00 9.37 177 ALA A C 1
ATOM 1252 O O . ALA A 1 114 ? -6.462 40.625 -6.175 1.00 9.79 177 ALA A O 1
ATOM 1259 N N . PRO A 1 115 ? -4.666 41.297 -5.014 1.00 9.13 178 PRO A N 1
ATOM 1260 C CA . PRO A 1 115 ? -4.791 42.660 -5.557 1.00 9.67 178 PRO A CA 1
ATOM 1261 C C . PRO A 1 115 ? -4.679 42.729 -7.055 1.00 9.03 178 PRO A C 1
ATOM 1262 O O . PRO A 1 115 ? -5.145 43.703 -7.636 1.00 11.18 178 PRO A O 1
ATOM 1273 N N . TRP A 1 116 ? -4.074 41.743 -7.691 1.00 8.24 179 TRP A N 1
ATOM 1274 C CA . TRP A 1 116 ? -3.917 41.746 -9.138 1.00 8.83 179 TRP A CA 1
ATOM 1275 C C . TRP A 1 116 ? -5.108 41.157 -9.868 1.00 8.14 179 TRP A C 1
ATOM 1276 O O . TRP A 1 116 ? -5.061 41.076 -11.085 1.00 9.22 179 TRP A O 1
ATOM 1297 N N . TRP A 1 117 ? -6.155 40.752 -9.167 1.00 8.45 180 TRP A N 1
ATOM 1298 C CA . TRP A 1 117 ? -7.386 40.295 -9.785 1.00 9.19 180 TRP A CA 1
ATOM 1299 C C . TRP A 1 117 ? -8.453 41.363 -9.631 1.00 10.15 180 TRP A C 1
ATOM 1300 O O . TRP A 1 117 ? -8.802 41.740 -8.513 1.00 13.45 180 TRP A O 1
ATOM 1321 N N . LEU A 1 118 ? -8.975 41.840 -10.752 1.00 9.94 181 LEU A N 1
ATOM 1322 C CA . LEU A 1 118 ? -9.989 42.877 -10.747 1.00 11.51 181 LEU A CA 1
ATOM 1323 C C . LEU A 1 118 ? -11.281 42.361 -11.360 1.00 10.65 181 LEU A C 1
ATOM 1324 O O . LEU A 1 118 ? -11.249 41.739 -12.426 1.00 10.17 181 LEU A O 1
ATOM 1340 N N . PRO A 1 119 ? -12.426 42.616 -10.754 1.00 12.26 182 PRO A N 1
ATOM 1341 C CA . PRO A 1 119 ? -13.709 42.310 -11.402 1.00 12.58 182 PRO A CA 1
ATOM 1342 C C . PRO A 1 119 ? -13.974 43.373 -12.456 1.00 13.30 182 PRO A C 1
ATOM 1343 O O . PRO A 1 119 ? -14.149 44.551 -12.140 1.00 19.83 182 PRO A O 1
ATOM 1354 N N . VAL A 1 120 ? -13.965 42.976 -13.713 1.00 10.60 183 VAL A N 1
ATOM 1355 C CA . VAL A 1 120 ? -14.077 43.916 -14.815 1.00 10.28 183 VAL A CA 1
ATOM 1356 C C . VAL A 1 120 ? -15.440 43.763 -15.460 1.00 10.16 183 VAL A C 1
ATOM 1357 O O . VAL A 1 120 ? -15.797 42.682 -15.940 1.00 10.14 183 VAL A O 1
ATOM 1370 N N . LYS A 1 121 ? -16.194 44.860 -15.471 1.00 11.14 184 LYS A N 1
ATOM 1371 C CA . LYS A 1 121 ? -17.485 44.874 -16.129 1.00 11.74 184 LYS A CA 1
ATOM 1372 C C . LYS A 1 121 ? -17.299 44.614 -17.610 1.00 10.65 184 LYS A C 1
ATOM 1373 O O . LYS A 1 121 ? -16.444 45.209 -18.267 1.00 11.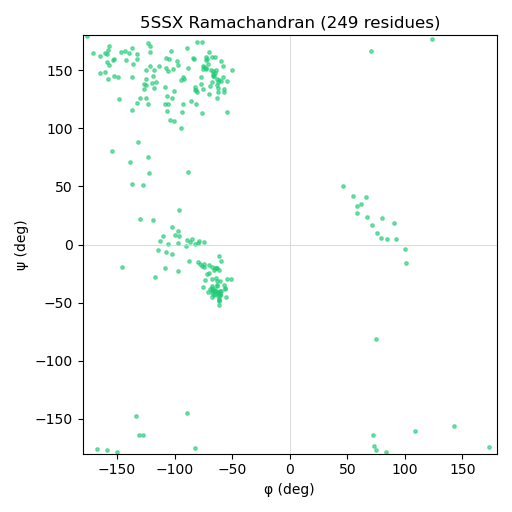43 184 LYS A O 1
ATOM 1392 N N . GLY A 1 122 ? -18.083 43.685 -18.132 1.00 10.82 185 GLY A N 1
ATOM 1393 C CA . GLY A 1 122 ? -18.035 43.405 -19.537 1.00 11.17 185 GLY A CA 1
ATOM 1394 C C . GLY A 1 122 ? -16.887 42.526 -19.976 1.00 9.99 185 GLY A C 1
ATOM 1395 O O . GLY A 1 122 ? -16.723 42.323 -21.181 1.00 12.11 185 GLY A O 1
ATOM 1399 N N . ALA A 1 123 ? -16.081 41.993 -19.055 1.00 8.92 186 ALA A N 1
ATOM 1400 C CA . ALA A 1 123 ? -15.111 40.967 -19.424 1.00 8.19 186 ALA A CA 1
ATOM 1401 C C . ALA A 1 123 ? -15.808 39.610 -19.492 1.00 7.72 186 ALA A C 1
ATOM 1402 O O . ALA A 1 123 ? -16.587 39.262 -18.607 1.00 8.60 186 ALA A O 1
ATOM 1409 N N . ASN A 1 124 ? -15.553 38.870 -20.566 1.00 7.51 187 ASN A N 1
ATOM 1410 C CA . ASN A 1 124 ? -16.178 37.571 -20.800 1.00 7.21 187 ASN A CA 1
ATOM 1411 C C . ASN A 1 124 ? -15.409 36.910 -21.938 1.00 6.83 187 ASN A C 1
ATOM 1412 O O . ASN A 1 124 ? -14.391 37.425 -22.400 1.00 7.09 187 ASN A O 1
ATOM 1421 N N . TRP A 1 125 ? -15.865 35.749 -22.364 1.00 6.72 188 TRP A N 1
ATOM 1422 C CA . TRP A 1 125 ? -15.055 34.969 -23.290 1.00 6.46 188 TRP A CA 1
ATOM 1423 C C . TRP A 1 125 ? -14.791 35.705 -24.587 1.00 6.91 188 TRP A C 1
ATOM 1424 O O . TRP A 1 125 ? -13.742 35.496 -25.196 1.00 7.29 188 TRP A O 1
ATOM 1445 N N . ARG A 1 126 ? -15.715 36.549 -25.043 1.00 7.86 189 ARG A N 1
ATOM 1446 C CA A ARG A 1 126 ? -15.494 37.290 -26.281 0.70 9.03 189 ARG A CA 1
ATOM 1447 C CA B ARG A 1 126 ? -15.485 37.286 -26.285 0.30 9.04 189 ARG A CA 1
ATOM 1448 C C . ARG A 1 126 ? -14.669 38.553 -26.078 1.00 8.80 189 ARG A C 1
ATOM 1449 O O . ARG A 1 126 ? -14.193 39.149 -27.057 1.00 10.04 189 ARG A O 1
ATOM 1489 N N . HIS A 1 127 ? -14.505 38.965 -24.831 1.00 8.73 190 HIS A N 1
ATOM 1490 C CA . HIS A 1 127 ? -13.909 40.247 -24.467 1.00 9.54 190 HIS A CA 1
ATOM 1491 C C . HIS A 1 127 ? -13.010 39.999 -23.276 1.00 8.84 190 HIS A C 1
ATOM 1492 O O . HIS A 1 127 ? -13.323 40.390 -22.152 1.00 9.55 190 HIS A O 1
ATOM 1505 N N . PRO A 1 128 ? -11.880 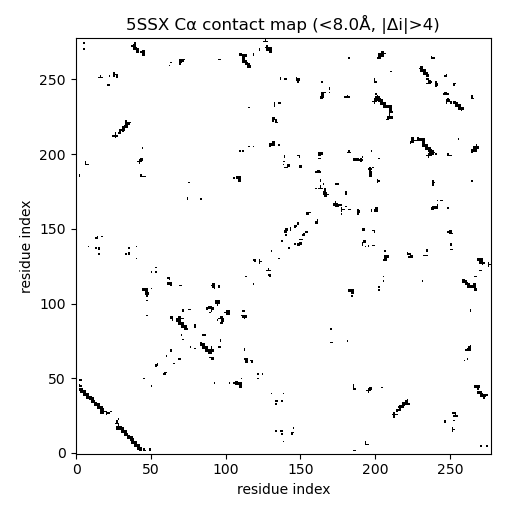39.329 -23.484 1.00 8.93 191 PRO A N 1
ATOM 1506 C CA . PRO A 1 128 ? -11.181 38.718 -22.339 1.00 8.97 191 PRO A CA 1
ATOM 1507 C C . PRO A 1 128 ? -10.525 39.686 -21.379 1.00 9.81 191 PRO A C 1
ATOM 1508 O O . PRO A 1 128 ? -10.168 39.266 -20.269 1.00 10.15 191 PRO A O 1
ATOM 1519 N N . GLU A 1 129 ? -10.297 40.938 -21.772 1.00 10.74 192 GLU A N 1
ATOM 1520 C CA . GLU A 1 129 ? -9.820 41.988 -20.871 1.00 11.84 192 GLU A CA 1
ATOM 1521 C C . GLU A 1 129 ? -10.862 43.052 -20.583 1.00 13.12 192 GLU A C 1
ATOM 1522 O O . GLU A 1 129 ? -10.531 44.055 -19.952 1.00 16.94 192 GLU A O 1
ATOM 1534 N N . GLY A 1 130 ? -12.098 42.879 -21.020 1.00 12.66 193 GLY A N 1
ATOM 1535 C CA . GLY A 1 130 ? -13.086 43.924 -20.917 1.00 13.79 193 GLY A CA 1
ATOM 1536 C C . GLY A 1 130 ? -13.683 44.287 -22.263 1.00 13.71 193 GLY A C 1
ATOM 1537 O O . GLY A 1 130 ? -13.291 43.769 -23.307 1.00 14.11 193 GLY A O 1
ATOM 1541 N N . PRO A 1 131 ? -14.648 45.206 -22.257 1.00 15.51 194 PRO A N 1
ATOM 1542 C CA . PRO A 1 131 ? -15.491 45.413 -23.453 1.00 17.03 194 PRO A CA 1
ATOM 1543 C C . PRO A 1 131 ? -14.757 45.899 -24.673 1.00 18.25 194 PRO A C 1
ATOM 1544 O O . PRO A 1 131 ? -15.281 45.749 -25.789 1.00 20.21 194 PRO A O 1
ATOM 1555 N N . ASP A 1 132 ? -13.579 46.481 -24.514 1.00 16.36 195 ASP A N 1
ATOM 1556 C CA . ASP A 1 132 ? -12.823 46.975 -25.651 1.00 19.60 195 ASP A CA 1
ATOM 1557 C C . ASP A 1 132 ? -11.772 45.991 -26.133 1.00 23.89 195 ASP A C 1
ATOM 1558 O O . ASP A 1 132 ? -10.937 46.344 -26.969 1.00 33.12 195 ASP A O 1
ATOM 1567 N N . SER A 1 133 ? -11.804 44.767 -25.660 1.00 14.78 196 SER A N 1
ATOM 1568 C CA . SER A 1 133 ? -10.914 43.735 -26.154 1.00 12.51 196 SER A CA 1
ATOM 1569 C C . SER A 1 133 ? -11.713 42.793 -27.039 1.00 10.82 196 SER A C 1
ATOM 1570 O O . SER A 1 133 ? -12.937 42.813 -27.035 1.00 13.29 196 SER A O 1
ATOM 1577 N N A THR A 1 134 ? -10.972 41.913 -27.709 0.80 11.38 197 THR A N 1
ATOM 1578 N N B THR A 1 134 ? -11.021 42.054 -27.919 0.20 9.95 197 THR A N 1
ATOM 1579 C CA A THR A 1 134 ? -11.575 41.048 -28.702 0.80 12.18 197 THR A CA 1
ATOM 1580 C CA B THR A 1 134 ? -11.681 41.056 -28.764 0.20 8.05 197 THR A CA 1
ATOM 1581 C C A THR A 1 134 ? -10.822 39.735 -28.819 0.80 10.31 197 THR A C 1
ATOM 1582 C C B THR A 1 134 ? -10.888 39.757 -28.781 0.20 8.16 197 THR A C 1
ATOM 1583 O O A THR A 1 134 ? -9.643 39.637 -28.491 0.80 10.03 197 THR A O 1
ATOM 1584 O O B THR A 1 134 ? -9.758 39.681 -28.300 0.20 8.38 197 THR A O 1
ATOM 1603 N N . ILE A 1 135 ? -11.516 38.738 -29.364 1.00 9.22 198 ILE A N 1
ATOM 1604 C CA . ILE A 1 135 ? -10.891 37.467 -29.685 1.00 8.79 198 ILE A CA 1
ATOM 1605 C C . ILE A 1 135 ? -10.647 37.294 -31.175 1.00 8.49 198 ILE A C 1
ATOM 1606 O O . ILE A 1 135 ? -10.183 36.236 -31.594 1.00 8.94 198 ILE A O 1
ATOM 1622 N N . LEU A 1 136 ? -10.889 38.321 -31.980 1.00 9.45 199 LEU A N 1
ATOM 1623 C CA . LEU A 1 136 ? -10.799 38.134 -33.429 1.00 10.25 199 LEU A CA 1
ATOM 1624 C C . LEU A 1 136 ? -9.398 37.767 -33.876 1.00 9.49 199 LEU A C 1
ATOM 1625 O O . LEU A 1 136 ? -9.239 37.028 -34.849 1.00 10.86 199 LEU A O 1
ATOM 1641 N N . HIS A 1 137 ? -8.378 38.249 -33.182 1.00 8.91 200 HIS A N 1
ATOM 1642 C CA . HIS A 1 137 ? -6.996 37.968 -33.537 1.00 9.43 200 HIS A CA 1
ATOM 1643 C C . HIS A 1 137 ? -6.450 36.718 -32.855 1.00 8.96 200 HIS A C 1
ATOM 1644 O O . HIS A 1 137 ? -5.286 36.379 -33.054 1.00 10.52 200 HIS A O 1
ATOM 1657 N N . ARG A 1 138 ? -7.252 36.046 -32.022 1.00 8.36 201 ARG A N 1
ATOM 1658 C CA . ARG A 1 138 ? -6.782 34.907 -31.240 1.00 8.31 201 ARG A CA 1
ATOM 1659 C C . ARG A 1 138 ? -7.808 33.772 -31.264 1.00 7.92 201 ARG A C 1
ATOM 1660 O O . ARG A 1 138 ? -8.160 33.203 -30.223 1.00 7.94 201 ARG A O 1
ATOM 1681 N N . PRO A 1 139 ? -8.252 33.371 -32.451 1.00 7.96 202 PRO A N 1
ATOM 1682 C CA . PRO A 1 139 ? -9.293 32.328 -32.532 1.00 8.02 202 PRO A CA 1
ATOM 1683 C C . PRO A 1 139 ? -8.859 30.987 -31.992 1.00 7.33 202 PRO A C 1
ATOM 1684 O O . PRO A 1 139 ? -9.687 30.203 -31.513 1.00 8.15 202 PRO A O 1
ATOM 1695 N N . ASP A 1 140 ? -7.573 30.703 -32.077 1.00 6.81 203 ASP A N 1
ATOM 1696 C CA . ASP A 1 140 ? -7.034 29.416 -31.695 1.00 6.94 203 ASP A CA 1
ATOM 1697 C C . ASP A 1 140 ? -6.482 29.391 -30.283 1.00 6.68 203 ASP A C 1
ATOM 1698 O O . ASP A 1 140 ? -5.892 28.392 -29.880 1.00 7.56 203 ASP A O 1
ATOM 1707 N N . HIS A 1 141 ? -6.666 30.443 -29.526 1.00 6.38 204 HIS A N 1
ATOM 1708 C CA . HIS A 1 141 ? -6.270 30.456 -28.122 1.00 6.41 204 HIS A CA 1
ATOM 1709 C C . HIS A 1 141 ? -7.368 29.799 -27.285 1.00 6.14 204 HIS A C 1
ATOM 1710 O O . HIS A 1 141 ? -8.524 29.700 -27.720 1.00 6.30 204 HIS A O 1
ATOM 1723 N N . PRO A 1 142 ? -7.043 29.344 -26.077 1.00 6.03 205 PRO A N 1
ATOM 1724 C CA . PRO A 1 142 ? -8.069 28.742 -25.219 1.00 5.94 205 PRO A CA 1
ATOM 1725 C C . PRO A 1 142 ? -9.157 29.746 -24.908 1.00 5.97 205 PRO A C 1
ATOM 1726 O O . PRO A 1 142 ? -8.888 30.914 -24.644 1.00 6.50 205 PRO A O 1
ATOM 1737 N N . VAL A 1 143 ? -10.405 29.270 -24.885 1.00 5.71 206 VAL A N 1
ATOM 1738 C CA . VAL A 1 143 ? -11.501 30.094 -24.410 1.00 5.81 206 VAL A CA 1
ATOM 1739 C C . VAL A 1 143 ? -11.318 30.338 -22.922 1.00 5.82 206 VAL A C 1
ATOM 1740 O O . VAL A 1 143 ? -10.918 29.444 -22.163 1.00 6.33 206 VAL A O 1
ATOM 1753 N N . LEU A 1 144 ? -11.607 31.561 -22.503 1.00 5.82 207 LEU A N 1
ATOM 1754 C CA . LEU A 1 144 ? -11.419 32.024 -21.143 1.00 5.95 207 LEU A CA 1
ATOM 1755 C C . LEU A 1 144 ? -12.750 32.534 -20.592 1.00 5.77 207 LEU A C 1
ATOM 1756 O O . LEU A 1 144 ? -13.747 32.663 -21.310 1.00 6.32 207 LEU A O 1
ATOM 1772 N N . HIS A 1 145 ? -12.769 32.877 -19.304 1.00 6.00 208 HIS A N 1
ATOM 1773 C CA . HIS A 1 145 ? -13.969 33.397 -18.667 1.00 6.13 208 HIS A CA 1
ATOM 1774 C C . HIS A 1 145 ? -15.139 32.438 -18.753 1.00 6.41 208 HIS A C 1
ATOM 1775 O O . HIS A 1 145 ? -16.304 32.851 -18.799 1.00 7.35 208 HIS A O 1
ATOM 1788 N N . VAL A 1 146 ? -14.840 31.162 -18.723 1.00 6.26 209 VAL A N 1
ATOM 1789 C CA . VAL A 1 146 ? -15.823 30.095 -18.712 1.00 6.35 209 VAL A CA 1
ATOM 1790 C C . VAL A 1 146 ? -15.854 29.494 -17.320 1.00 6.07 209 VAL A C 1
ATOM 1791 O O . VAL A 1 146 ? -14.811 29.147 -16.732 1.00 6.50 209 VAL A O 1
ATOM 1804 N N . SER A 1 147 ? -17.058 29.428 -16.774 1.00 6.34 210 SER A N 1
ATOM 1805 C CA . SER A 1 147 ? -17.270 28.836 -15.479 1.00 6.45 210 SER A CA 1
ATOM 1806 C C . SER A 1 147 ? -17.323 27.319 -15.592 1.00 6.14 210 SER A C 1
ATOM 1807 O O . SER A 1 147 ? -17.321 26.753 -16.675 1.00 6.29 210 SER A O 1
ATOM 1814 N N . TRP A 1 148 ? -17.398 26.655 -14.437 1.00 6.28 211 TRP A N 1
ATOM 1815 C CA . TRP A 1 148 ? -17.537 25.212 -14.443 1.00 6.36 211 TRP A CA 1
ATOM 1816 C C . TRP A 1 148 ? -18.823 24.794 -15.139 1.00 6.48 211 TRP A C 1
ATOM 1817 O O . TRP A 1 148 ? -18.850 23.839 -15.915 1.00 6.70 211 TRP A O 1
ATOM 1838 N N . ASN A 1 149 ? -19.907 25.517 -14.878 1.00 6.80 212 ASN A N 1
ATOM 1839 C CA . ASN A 1 149 ? -21.169 25.220 -15.547 1.00 7.28 212 ASN A CA 1
ATOM 1840 C C . ASN A 1 149 ? -21.078 25.435 -17.047 1.00 7.02 212 ASN A C 1
ATOM 1841 O O . ASN A 1 149 ? -21.618 24.649 -17.823 1.00 7.41 212 ASN A O 1
ATOM 1850 N N . ASP A 1 150 ? -20.392 26.493 -17.475 1.00 6.66 213 ASP A N 1
ATOM 1851 C CA . ASP A 1 150 ? -20.221 26.718 -18.904 1.00 6.68 213 ASP A CA 1
ATOM 1852 C C . ASP A 1 150 ? -19.452 25.565 -19.537 1.00 6.69 213 ASP A C 1
ATOM 1853 O O . ASP A 1 150 ? -19.754 25.127 -20.654 1.00 7.12 213 ASP A O 1
ATOM 1862 N N . ALA A 1 151 ? -18.424 25.090 -18.841 1.00 6.48 214 ALA A N 1
ATOM 1863 C CA . ALA A 1 151 ? -17.583 24.015 -19.349 1.00 6.29 214 ALA A CA 1
ATOM 1864 C C . ALA A 1 151 ? -18.365 22.723 -19.463 1.00 6.67 214 ALA A C 1
ATOM 1865 O O . ALA A 1 151 ? -18.264 22.015 -20.463 1.00 7.00 214 ALA A O 1
ATOM 1872 N N . VAL A 1 152 ? -19.176 22.408 -18.458 1.00 6.72 215 VAL A N 1
ATOM 1873 C CA . VAL A 1 152 ? -20.019 21.224 -18.515 1.00 7.17 215 VAL A CA 1
ATOM 1874 C C . VAL A 1 152 ? -20.991 21.333 -19.674 1.00 7.19 215 VAL A C 1
ATOM 1875 O O . VAL A 1 152 ? -21.225 20.351 -20.389 1.00 8.07 215 VAL A O 1
ATOM 1888 N N . ALA A 1 153 ? -21.565 22.511 -19.888 1.00 7.06 216 ALA A N 1
ATOM 1889 C CA . ALA A 1 153 ? -22.516 22.689 -20.985 1.00 7.40 216 ALA A CA 1
ATOM 1890 C C . ALA A 1 153 ? -21.842 22.419 -22.325 1.00 7.11 216 ALA A C 1
ATOM 1891 O O . ALA A 1 153 ? -22.387 21.704 -23.168 1.00 7.32 216 ALA A O 1
ATOM 1898 N N . TYR A 1 154 ? -20.647 22.981 -22.542 1.00 6.60 217 TYR A N 1
ATOM 1899 C CA . TYR A 1 154 ? -19.928 22.742 -23.785 1.00 6.48 217 TYR A CA 1
ATOM 1900 C C . TYR A 1 154 ? -19.620 21.273 -23.939 1.00 6.27 217 TYR A C 1
ATOM 1901 O O . TYR A 1 154 ? -19.876 20.680 -24.984 1.00 6.46 217 TYR A O 1
ATOM 1918 N N . CYS A 1 155 ? -19.012 20.677 -22.922 1.00 6.30 218 CYS A N 1
ATOM 1919 C CA . CYS A 1 155 ? -18.556 19.310 -23.094 1.00 6.74 218 CYS A CA 1
ATOM 1920 C C . CYS A 1 155 ? -19.724 18.392 -23.379 1.00 7.17 218 CYS A C 1
ATOM 1921 O O . CYS A 1 155 ? -19.637 17.512 -24.238 1.00 7.65 218 CYS A O 1
ATOM 1928 N N . THR A 1 156 ? -20.826 18.574 -22.664 1.00 7.07 219 THR A N 1
ATOM 1929 C CA A THR A 1 156 ? -21.968 17.714 -22.910 0.80 8.02 219 THR A CA 1
ATOM 1930 C CA B THR A 1 156 ? -22.021 17.762 -22.887 0.20 6.71 219 THR A CA 1
ATOM 1931 C C . THR A 1 156 ? -22.556 17.965 -24.296 1.00 7.77 219 THR A C 1
ATOM 1932 O O . THR A 1 156 ? -22.924 17.007 -24.982 1.00 8.47 219 THR A O 1
ATOM 1950 N N . TRP A 1 157 ? -22.618 19.218 -24.750 1.00 7.58 220 TRP A N 1
ATOM 1951 C CA . TRP A 1 157 ? -23.036 19.492 -26.124 1.00 7.80 220 TRP A CA 1
ATOM 1952 C C . TRP A 1 157 ? -22.164 18.754 -27.127 1.00 7.63 220 TRP A C 1
ATOM 1953 O O . TRP A 1 157 ? -22.656 18.290 -28.162 1.00 8.81 220 TRP A O 1
ATOM 1974 N N . ALA A 1 158 ? -20.870 18.647 -26.842 1.00 7.39 221 ALA A N 1
ATOM 1975 C CA . ALA A 1 158 ? -19.903 18.006 -27.720 1.00 8.02 221 ALA A CA 1
ATOM 1976 C C . ALA A 1 158 ? -19.934 16.487 -27.624 1.00 8.37 221 ALA A C 1
ATOM 1977 O O . ALA A 1 158 ? -19.158 15.823 -28.309 1.00 9.49 221 ALA A O 1
ATOM 1984 N N . GLY A 1 159 ? -20.810 15.914 -26.817 1.00 8.14 222 GLY A N 1
ATOM 1985 C CA . GLY A 1 159 ? -20.851 14.478 -26.630 1.00 8.36 222 GLY A CA 1
ATOM 1986 C C . GLY A 1 159 ? -19.801 13.959 -25.676 1.00 8.27 222 GLY A C 1
ATOM 1987 O O . GLY A 1 159 ? -19.452 12.771 -25.717 1.00 9.87 222 GLY A O 1
ATOM 1991 N N . LYS A 1 160 ? -19.315 14.830 -24.800 1.00 7.31 223 LYS A N 1
ATOM 1992 C CA . LYS A 1 160 ? -18.164 14.596 -23.936 1.00 7.15 223 LYS A CA 1
ATOM 1993 C C . LYS A 1 160 ? -18.554 14.972 -22.510 1.00 6.70 223 LYS A C 1
ATOM 1994 O O . LYS A 1 160 ? -19.733 15.122 -22.179 1.00 8.31 223 LYS A O 1
ATOM 2013 N N . ARG A 1 161 ? -17.546 15.136 -21.659 1.00 6.65 224 ARG A N 1
ATOM 2014 C CA . ARG A 1 161 ? -17.727 15.465 -20.253 1.00 7.00 224 ARG A CA 1
ATOM 2015 C C . ARG A 1 161 ? -16.436 16.115 -19.774 1.00 6.62 224 ARG A C 1
ATOM 2016 O O . ARG A 1 161 ? -15.437 16.111 -20.479 1.00 7.42 224 ARG A O 1
ATOM 2037 N N . LEU A 1 162 ? -16.433 16.660 -18.571 1.00 6.85 225 LEU A N 1
ATOM 2038 C CA . LEU A 1 162 ? -15.165 17.044 -17.976 1.00 6.75 225 LEU A CA 1
ATOM 2039 C C . LEU A 1 162 ? -14.420 15.807 -17.495 1.00 6.79 225 LEU A C 1
ATOM 2040 O O . LEU A 1 162 ? -15.031 14.802 -17.120 1.00 7.36 225 LEU A O 1
ATOM 2056 N N . PRO A 1 163 ? -13.092 15.861 -17.478 1.00 6.40 226 PRO A N 1
ATOM 2057 C CA . PRO A 1 163 ? -12.326 14.797 -16.838 1.00 6.22 226 PRO A CA 1
ATOM 2058 C C . PRO A 1 163 ? -12.427 14.921 -15.328 1.00 6.28 226 PRO A C 1
ATOM 2059 O O . PRO A 1 163 ? -12.589 16.017 -14.780 1.00 6.78 226 PRO A O 1
ATOM 2070 N N . THR A 1 164 ? -12.297 13.787 -14.650 1.00 6.33 227 THR A N 1
ATOM 2071 C CA . THR A 1 164 ? -12.097 13.825 -13.209 1.00 6.45 227 THR A CA 1
ATOM 2072 C C . THR A 1 164 ? -10.704 14.359 -12.912 1.00 6.06 227 THR A C 1
ATOM 2073 O O . THR A 1 164 ? -9.844 14.396 -13.773 1.00 6.21 227 THR A O 1
ATOM 2083 N N . GLU A 1 165 ? -10.459 14.740 -11.658 1.00 6.10 228 GLU A N 1
ATOM 2084 C CA . GLU A 1 165 ? -9.123 15.178 -11.290 1.00 6.02 228 GLU A CA 1
ATOM 2085 C C . GLU A 1 165 ? -8.119 14.066 -11.513 1.00 6.21 228 GLU A C 1
ATOM 2086 O O . GLU A 1 165 ? -7.010 14.312 -11.993 1.00 6.42 228 GLU A O 1
ATOM 2098 N N . ALA A 1 166 ? -8.462 12.832 -11.125 1.00 6.32 229 ALA A N 1
ATOM 2099 C CA . ALA A 1 166 ? -7.527 11.724 -11.313 1.00 6.56 229 ALA A CA 1
ATOM 2100 C C . ALA A 1 166 ? -7.260 11.448 -12.778 1.00 6.15 229 ALA A C 1
ATOM 2101 O O . ALA A 1 166 ? -6.113 11.210 -13.153 1.00 6.56 229 ALA A O 1
ATOM 2108 N N . GLU A 1 167 ? -8.288 11.468 -13.607 1.00 6.08 230 GLU A N 1
ATOM 2109 C CA . GLU A 1 167 ? -8.059 11.319 -15.041 1.00 6.10 230 GLU A CA 1
ATOM 2110 C C . GLU A 1 167 ? -7.171 12.433 -15.561 1.00 6.04 230 GLU A C 1
ATOM 2111 O O . GLU A 1 167 ? -6.271 12.205 -16.389 1.00 6.41 230 GLU A O 1
ATOM 2123 N N . TRP A 1 168 ? -7.432 13.654 -15.128 1.00 5.88 231 TRP A N 1
ATOM 2124 C CA . TRP A 1 168 ? -6.650 14.793 -15.580 1.00 5.91 231 TRP A CA 1
ATOM 2125 C C . TRP A 1 168 ? -5.194 14.621 -15.180 1.00 5.74 231 TRP A C 1
ATOM 2126 O O . TRP A 1 168 ? -4.301 14.773 -16.001 1.00 6.17 231 TRP A O 1
ATOM 2147 N N . GLU A 1 169 ? -4.940 14.284 -13.920 1.00 5.82 232 GLU A N 1
ATOM 2148 C CA . GLU A 1 169 ? -3.567 14.194 -13.447 1.00 5.80 232 GLU A CA 1
ATOM 2149 C C . GLU A 1 169 ? -2.842 13.033 -14.113 1.00 6.07 232 GLU A C 1
ATOM 2150 O O . GLU A 1 169 ? -1.677 13.161 -14.495 1.00 6.49 232 GLU A O 1
ATOM 2162 N N . TYR A 1 170 ? -3.501 11.894 -14.251 1.00 5.91 233 TYR A N 1
ATOM 2163 C CA . TYR A 1 170 ? -2.923 10.772 -14.971 1.00 6.20 233 TYR A CA 1
ATOM 2164 C C . TYR A 1 170 ? -2.524 11.194 -16.371 1.00 6.37 233 TYR A C 1
ATOM 2165 O O . TYR A 1 170 ? -1.431 10.889 -16.850 1.00 6.63 233 TYR A O 1
ATOM 2182 N N A SER A 1 171 ? -3.416 11.889 -17.042 0.80 6.00 234 SER A N 1
ATOM 2183 N N B SER A 1 171 ? -3.410 11.904 -17.063 0.20 6.42 234 SER A N 1
ATOM 2184 C CA A SER A 1 171 ? -3.168 12.329 -18.405 0.80 6.38 234 SER A CA 1
ATOM 2185 C CA B SER A 1 171 ? -3.115 12.281 -18.440 0.20 6.31 234 SER A CA 1
ATOM 2186 C C A SER A 1 171 ? -2.026 13.327 -18.469 0.80 6.21 234 SER A C 1
ATOM 2187 C C B SER A 1 171 ? -2.035 13.354 -18.510 0.20 6.21 234 SER A C 1
ATOM 2188 O O A SER A 1 171 ? -1.168 13.255 -19.365 0.80 6.26 234 SER A O 1
ATOM 2189 O O B SER A 1 171 ? -1.228 13.362 -19.449 0.20 7.38 234 SER A O 1
ATOM 2202 N N . CYS A 1 172 ? -2.011 14.263 -17.532 1.00 5.99 235 CYS A N 1
ATOM 2203 C CA . CYS A 1 172 ? -0.946 15.257 -17.437 1.00 6.36 235 CYS A CA 1
ATOM 2204 C C . CYS A 1 172 ? 0.417 14.591 -17.339 1.00 6.21 235 CYS A C 1
ATOM 2205 O O . CYS A 1 172 ? 1.389 14.999 -17.988 1.00 6.58 235 CYS A O 1
ATOM 2213 N N . ARG A 1 173 ? 0.502 13.549 -16.509 1.00 6.40 236 ARG A N 1
ATOM 2214 C CA . ARG A 1 173 ? 1.777 12.902 -16.248 1.00 6.75 236 ARG A CA 1
ATOM 2215 C C . ARG A 1 173 ? 2.328 12.215 -17.491 1.00 6.81 236 ARG A C 1
ATOM 2216 O O . ARG A 1 173 ? 3.530 11.971 -17.553 1.00 7.26 236 ARG A O 1
ATOM 2237 N N . GLY A 1 174 ? 1.483 11.893 -18.462 1.00 7.28 237 GLY A N 1
ATOM 2238 C CA . GLY A 1 174 ? 1.986 11.493 -19.759 1.00 7.67 237 GLY A CA 1
ATOM 2239 C C . GLY A 1 174 ? 2.835 10.249 -19.721 1.00 7.95 237 GLY A C 1
ATOM 2240 O O . GLY A 1 174 ? 3.790 10.147 -20.497 1.00 8.86 237 GLY A O 1
ATOM 2244 N N . GLY A 1 175 ? 2.508 9.308 -18.844 1.00 7.64 238 GLY A N 1
ATOM 2245 C CA . GLY A 1 175 ? 3.173 8.027 -18.784 1.00 8.13 238 GLY A CA 1
ATOM 2246 C C . GLY A 1 175 ? 4.440 8.016 -17.976 1.00 8.85 238 GLY A C 1
ATOM 2247 O O . GLY A 1 175 ? 5.116 6.997 -17.954 1.00 11.12 238 GLY A O 1
ATOM 2251 N N . LEU A 1 176 ? 4.791 9.107 -17.321 1.00 8.43 239 LEU A N 1
ATOM 2252 C CA . LEU A 1 176 ? 5.945 9.154 -16.440 1.00 8.57 239 LEU A CA 1
ATOM 2253 C C . LEU A 1 176 ? 5.502 9.062 -14.986 1.00 8.64 239 LEU A C 1
ATOM 2254 O O . LEU A 1 176 ? 4.426 9.521 -14.617 1.00 9.10 239 LEU A O 1
ATOM 2270 N N . HIS A 1 177 ? 6.381 8.508 -14.159 1.00 9.91 240 HIS A N 1
ATOM 2271 C CA . HIS A 1 177 ? 6.100 8.273 -12.750 1.00 10.12 240 HIS A CA 1
ATOM 2272 C C . HIS A 1 177 ? 6.768 9.325 -11.872 1.00 10.19 240 HIS A C 1
ATOM 2273 O O . HIS A 1 177 ? 7.980 9.531 -11.955 1.00 11.13 240 HIS A O 1
ATOM 2286 N N . ASN A 1 178 ? 5.956 9.962 -11.022 1.00 10.35 241 ASN A N 1
ATOM 2287 C CA A ASN A 1 178 ? 6.440 10.823 -9.949 0.80 12.51 241 ASN A CA 1
ATOM 2288 C CA B ASN A 1 178 ? 6.415 10.851 -9.944 0.20 9.92 241 ASN A CA 1
ATOM 2289 C C . ASN A 1 178 ? 7.361 11.950 -10.430 1.00 11.21 241 ASN A C 1
ATOM 2290 O O . ASN A 1 178 ? 8.325 12.308 -9.750 1.00 14.04 241 ASN A O 1
ATOM 2306 N N . ARG A 1 179 ? 7.063 12.531 -11.584 1.00 9.22 242 ARG A N 1
ATOM 2307 C CA . ARG A 1 179 ? 7.790 13.688 -12.087 1.00 8.60 242 ARG A CA 1
ATOM 2308 C C . ARG A 1 179 ? 7.033 14.962 -11.757 1.00 8.60 242 ARG A C 1
ATOM 2309 O O . ARG A 1 179 ? 5.820 14.963 -11.583 1.00 9.57 242 ARG A O 1
ATOM 2330 N N . LEU A 1 180 ? 7.761 16.079 -11.746 1.00 8.23 243 LEU A N 1
ATOM 2331 C CA . LEU A 1 180 ? 7.136 17.370 -11.478 1.00 7.89 243 LEU A CA 1
ATOM 2332 C C . LEU A 1 180 ? 6.207 17.775 -12.607 1.00 7.19 243 LEU A C 1
ATOM 2333 O O . LEU A 1 180 ? 5.115 18.292 -12.370 1.00 7.84 243 LEU A O 1
ATOM 2349 N N . PHE A 1 181 ? 6.672 17.615 -13.832 1.00 7.28 244 PHE A N 1
ATOM 2350 C CA . PHE A 1 181 ? 6.045 18.155 -15.013 1.00 6.82 244 PHE A CA 1
ATOM 2351 C C . PHE A 1 181 ? 5.693 17.028 -15.969 1.00 6.77 244 PHE A C 1
ATOM 2352 O O . PHE A 1 181 ? 6.240 15.924 -15.865 1.00 7.50 244 PHE A O 1
ATOM 2369 N N . PRO A 1 182 ? 4.856 17.308 -16.970 1.00 6.87 245 PRO A N 1
ATOM 2370 C CA . PRO A 1 182 ? 4.481 16.273 -17.939 1.00 7.53 245 PRO A CA 1
ATOM 2371 C C . PRO A 1 182 ? 5.667 15.621 -18.597 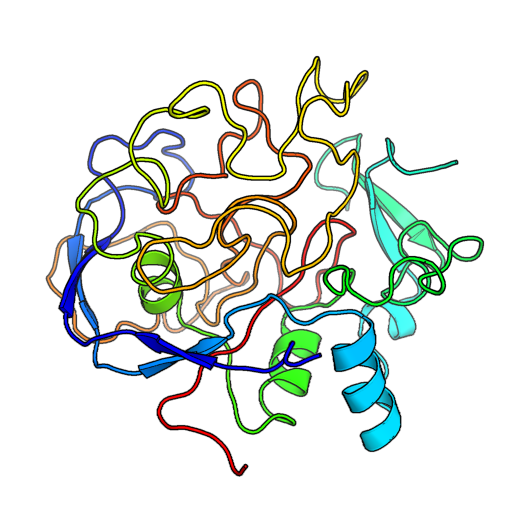1.00 8.58 245 PRO A C 1
ATOM 2372 O O . PRO A 1 182 ? 5.564 14.454 -19.007 1.00 10.85 245 PRO A O 1
ATOM 2383 N N . TRP A 1 183 ? 6.770 16.354 -18.749 1.00 7.99 246 TRP A N 1
ATOM 2384 C CA . TRP A 1 183 ? 7.937 15.927 -19.502 1.00 8.76 246 TRP A CA 1
ATOM 2385 C C . TRP A 1 183 ? 9.082 15.447 -18.617 1.00 9.00 246 TRP A C 1
ATOM 2386 O O . TRP A 1 183 ? 10.041 14.902 -19.152 1.00 12.23 246 TRP A O 1
ATOM 2407 N N . GLY A 1 184 ? 9.023 15.601 -17.296 1.00 8.23 247 GLY A N 1
ATOM 2408 C CA . GLY A 1 184 ? 10.159 15.308 -16.456 1.00 8.54 247 GLY A CA 1
ATOM 2409 C C . GLY A 1 184 ? 10.278 16.293 -15.321 1.00 8.65 247 GLY A C 1
ATOM 2410 O O . GLY A 1 184 ? 9.306 16.936 -14.920 1.00 9.01 247 GLY A O 1
ATOM 2414 N N . ASN A 1 185 ? 11.503 16.421 -14.802 1.00 9.34 248 ASN A N 1
ATOM 2415 C CA . ASN A 1 185 ? 11.748 17.226 -13.620 1.00 9.79 248 ASN A CA 1
ATOM 2416 C C . ASN A 1 185 ? 12.468 18.537 -13.881 1.00 10.40 248 ASN A C 1
ATOM 2417 O O . ASN A 1 185 ? 12.604 19.330 -12.949 1.00 13.12 248 ASN A O 1
ATOM 2426 N N . LYS A 1 186 ? 12.932 18.807 -15.088 1.00 10.47 249 LYS A N 1
ATOM 2427 C CA A LYS A 1 186 ? 13.583 20.071 -15.394 0.50 11.21 249 LYS A CA 1
ATOM 2428 C CA B LYS A 1 186 ? 13.587 20.066 -15.409 0.50 11.37 249 LYS A CA 1
ATOM 2429 C C . LYS A 1 186 ? 12.577 20.992 -16.056 1.00 10.31 249 LYS A C 1
ATOM 2430 O O . LYS A 1 186 ? 11.821 20.573 -16.925 1.00 10.76 249 LYS A O 1
ATOM 2466 N N . LEU A 1 187 ? 12.593 22.257 -15.673 1.00 9.57 250 LEU A N 1
ATOM 2467 C CA . LEU A 1 187 ? 11.631 23.180 -16.256 1.00 9.28 250 LEU A CA 1
ATOM 2468 C C . LEU A 1 187 ? 11.892 23.419 -17.734 1.00 8.80 250 LEU A C 1
ATOM 2469 O O . LEU A 1 187 ? 10.939 23.504 -18.517 1.00 10.36 250 LEU A O 1
ATOM 2485 N N . GLN A 1 188 ? 13.164 23.521 -18.130 1.00 9.35 251 GLN A N 1
ATOM 2486 C CA . GLN A 1 188 ? 13.545 23.836 -19.508 1.00 10.25 251 GLN A CA 1
ATOM 2487 C C . GLN A 1 188 ? 14.444 22.748 -20.049 1.00 11.80 251 GLN A C 1
ATOM 2488 O O . GLN A 1 188 ? 15.666 22.943 -20.190 1.00 12.61 251 GLN A O 1
ATOM 2500 N N . PRO A 1 189 ? 13.877 21.605 -20.390 1.00 13.35 252 PRO A N 1
ATOM 2501 C CA . PRO A 1 189 ? 14.716 20.512 -20.869 1.00 15.15 252 PRO A CA 1
ATOM 2502 C C . PRO A 1 189 ? 15.415 20.925 -22.151 1.00 12.03 252 PRO A C 1
ATOM 2503 O O . PRO A 1 189 ? 14.804 21.496 -23.049 1.00 11.92 252 PRO A O 1
ATOM 2514 N N . LYS A 1 190 ? 16.708 20.637 -22.231 1.00 11.31 253 LYS A N 1
ATOM 2515 C CA . LYS A 1 190 ? 17.488 20.930 -23.421 1.00 10.36 253 LYS A CA 1
ATOM 2516 C C . LYS A 1 190 ? 17.455 22.415 -23.758 1.00 9.90 253 LYS A C 1
ATOM 2517 O O . LYS A 1 190 ? 17.641 22.795 -24.910 1.00 11.42 253 LYS A O 1
ATOM 2536 N N . GLY A 1 191 ? 17.265 23.255 -22.749 1.00 9.54 254 GLY A N 1
ATOM 2537 C CA . GLY A 1 191 ? 17.227 24.678 -22.965 1.00 10.31 254 GLY A CA 1
ATOM 2538 C C . GLY A 1 191 ? 15.996 25.183 -23.667 1.00 10.11 254 GLY A C 1
ATOM 2539 O O . GLY A 1 191 ? 16.019 26.296 -24.188 1.00 12.30 254 GLY A O 1
ATOM 2543 N N . GLN A 1 192 ? 14.926 24.397 -23.724 1.00 8.65 255 GLN A N 1
ATOM 2544 C CA A GLN A 1 192 ? 13.704 24.718 -24.452 0.50 8.27 255 GLN A CA 1
ATOM 2545 C CA B GLN A 1 192 ? 13.729 24.815 -24.432 0.50 8.37 255 GLN A CA 1
ATOM 2546 C C . GLN A 1 192 ? 12.555 24.979 -23.484 1.00 7.99 255 GLN A C 1
ATOM 2547 O O . GLN A 1 192 ? 12.415 24.279 -22.497 1.00 9.39 255 GLN A O 1
ATOM 2569 N N . HIS A 1 193 ? 11.711 25.952 -23.792 1.00 7.68 256 HIS A N 1
ATOM 2570 C CA . HIS A 1 193 ? 10.462 26.122 -23.063 1.00 7.60 256 HIS A CA 1
ATOM 2571 C C . HIS A 1 193 ? 9.469 25.062 -23.502 1.00 7.41 256 HIS A C 1
ATOM 2572 O O . HIS A 1 193 ? 9.271 24.834 -24.685 1.00 8.49 256 HIS A O 1
ATOM 2585 N N . TYR A 1 194 ? 8.826 24.440 -22.521 1.00 7.00 257 TYR A N 1
ATOM 2586 C CA . TYR A 1 194 ? 7.877 23.368 -22.748 1.00 7.31 257 TYR A CA 1
ATOM 2587 C C . TYR A 1 194 ? 6.456 23.738 -22.352 1.00 7.33 257 TYR A C 1
ATOM 2588 O O . TYR A 1 194 ? 5.543 22.944 -22.596 1.00 7.73 257 TYR A O 1
ATOM 2605 N N . ALA A 1 195 ? 6.246 24.911 -21.772 1.00 7.27 258 ALA A N 1
ATOM 2606 C CA . ALA A 1 195 ? 4.929 25.358 -21.343 1.00 6.95 258 ALA A CA 1
ATOM 2607 C C . ALA A 1 195 ? 4.952 26.874 -21.230 1.00 6.87 258 ALA A C 1
ATOM 2608 O O . ALA A 1 195 ? 6.015 27.496 -21.035 1.00 7.39 258 ALA A O 1
ATOM 2615 N N . ASN A 1 196 ? 3.766 27.468 -21.315 1.00 5.95 259 ASN A N 1
ATOM 2616 C CA . ASN A 1 196 ? 3.573 28.900 -21.230 1.00 5.84 259 ASN A CA 1
ATOM 2617 C C . ASN A 1 196 ? 3.248 29.288 -19.800 1.00 5.89 259 ASN A C 1
ATOM 2618 O O . ASN A 1 196 ? 2.113 29.140 -19.341 1.00 6.07 259 ASN A O 1
ATOM 2627 N N . ILE A 1 197 ? 4.254 29.785 -19.091 1.00 5.90 260 ILE A N 1
ATOM 2628 C CA . ILE A 1 197 ? 4.101 30.333 -17.755 1.00 6.11 260 ILE A CA 1
ATOM 2629 C C . ILE A 1 197 ? 4.721 31.726 -17.752 1.00 6.00 260 ILE A C 1
ATOM 2630 O O . ILE A 1 197 ? 4.935 32.321 -18.798 1.00 6.63 260 ILE A O 1
ATOM 2646 N N . TRP A 1 198 ? 4.983 32.277 -16.575 1.00 6.00 261 TRP A N 1
ATOM 2647 C CA . TRP A 1 198 ? 5.553 33.620 -16.455 1.00 6.30 261 TRP A CA 1
ATOM 2648 C C . TRP A 1 198 ? 7.067 33.533 -16.399 1.00 6.74 261 TRP A C 1
ATOM 2649 O O . TRP A 1 198 ? 7.607 32.639 -15.767 1.00 7.92 261 TRP A O 1
ATOM 2670 N N . GLN A 1 199 ? 7.751 34.484 -17.024 1.00 6.82 262 GLN A N 1
ATOM 2671 C CA . GLN A 1 199 ? 9.168 34.712 -16.750 1.00 7.60 262 GLN A CA 1
ATOM 2672 C C . GLN A 1 199 ? 9.327 36.167 -16.355 1.00 8.93 262 GLN A C 1
ATOM 2673 O O . GLN A 1 199 ? 8.656 37.044 -16.897 1.00 9.34 262 GLN A O 1
ATOM 2685 N N . GLY A 1 200 ? 10.208 36.416 -15.399 1.00 10.07 263 GLY A N 1
ATOM 2686 C CA . GLY A 1 200 ? 10.388 37.744 -14.851 1.00 11.03 263 GLY A CA 1
ATOM 2687 C C . GLY A 1 200 ? 9.847 37.829 -13.439 1.00 12.75 263 GLY A C 1
ATOM 2688 O O . GLY A 1 200 ? 9.592 36.823 -12.776 1.00 21.12 263 GLY A O 1
ATOM 2692 N N . GLU A 1 201 ? 9.599 39.046 -13.002 1.00 13.04 264 GLU A N 1
ATOM 2693 C CA . GLU A 1 201 ? 9.179 39.326 -11.634 1.00 13.25 264 GLU A CA 1
ATOM 2694 C C . GLU A 1 201 ? 7.669 39.539 -11.606 1.00 11.81 264 GLU A C 1
ATOM 2695 O O . GLU A 1 201 ? 7.173 40.584 -12.045 1.00 13.52 264 GLU A O 1
ATOM 2707 N N . PHE A 1 202 ? 6.944 38.571 -11.089 1.00 10.90 265 PHE A N 1
ATOM 2708 C CA . PHE A 1 202 ? 5.497 38.688 -11.039 1.00 10.51 265 PHE A CA 1
ATOM 2709 C C . PHE A 1 202 ? 5.097 39.613 -9.895 1.00 12.18 265 PHE A C 1
ATOM 2710 O O . PHE A 1 202 ? 5.630 39.480 -8.802 1.00 14.35 265 PHE A O 1
ATOM 2727 N N . PRO A 1 203 ? 4.109 40.512 -10.091 1.00 11.86 266 PRO A N 1
ATOM 2728 C CA . PRO A 1 203 ? 3.281 40.726 -11.291 1.00 11.60 266 PRO A CA 1
ATOM 2729 C C . PRO A 1 203 ? 3.726 41.882 -12.168 1.00 13.08 266 PRO A C 1
ATOM 2730 O O . PRO A 1 203 ? 3.025 42.210 -13.127 1.00 15.01 266 PRO A O 1
ATOM 2741 N N . VAL A 1 204 ? 4.886 42.478 -11.878 1.00 13.47 267 VAL A N 1
ATOM 2742 C CA A VAL A 1 204 ? 5.221 43.731 -12.550 0.50 14.90 267 VAL A CA 1
ATOM 2743 C CA B VAL A 1 204 ? 5.286 43.734 -12.519 0.50 14.90 267 VAL A CA 1
ATOM 2744 C C . VAL A 1 204 ? 5.798 43.518 -13.939 1.00 14.28 267 VAL A C 1
ATOM 2745 O O . VAL A 1 204 ? 5.548 44.333 -14.831 1.00 16.27 267 VAL A O 1
ATOM 2769 N N . THR A 1 205 ? 6.591 42.465 -14.159 1.00 11.93 268 THR A N 1
ATOM 2770 C CA . THR A 1 205 ? 7.276 42.288 -15.430 1.00 12.04 268 THR A CA 1
ATOM 2771 C C . THR A 1 205 ? 7.185 40.841 -15.872 1.00 10.56 268 THR A C 1
ATOM 2772 O O . THR A 1 205 ? 7.782 39.965 -15.243 1.00 11.36 268 THR A O 1
ATOM 2782 N N . ASN A 1 206 ? 6.504 40.612 -16.991 1.00 9.46 269 ASN A N 1
ATOM 2783 C CA . ASN A 1 206 ? 6.518 39.332 -17.686 1.00 8.75 269 ASN A CA 1
ATOM 2784 C C . ASN A 1 206 ? 7.369 39.565 -18.929 1.00 9.72 269 ASN A C 1
ATOM 2785 O O . ASN A 1 206 ? 7.001 40.352 -19.807 1.00 11.97 269 ASN A O 1
ATOM 2794 N N . THR A 1 207 ? 8.508 38.893 -19.003 1.00 9.11 270 THR A N 1
ATOM 2795 C CA . THR A 1 207 ? 9.421 39.127 -20.113 1.00 9.53 270 THR A CA 1
ATOM 2796 C C . THR A 1 207 ? 8.925 38.505 -21.408 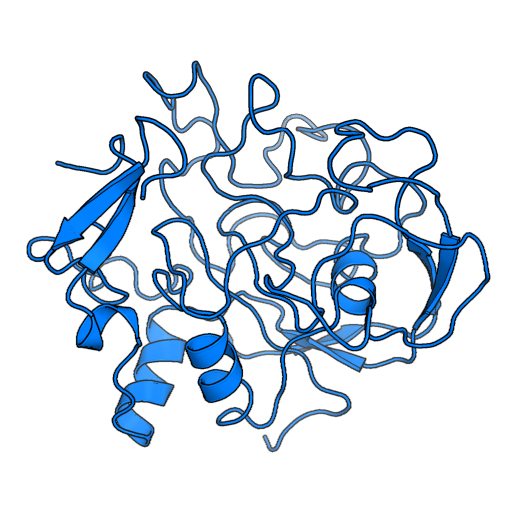1.00 9.17 270 THR A C 1
ATOM 2797 O O . THR A 1 207 ? 9.438 38.857 -22.465 1.00 10.48 270 THR A O 1
ATOM 2807 N N . GLY A 1 208 ? 8.010 37.535 -21.360 1.00 8.29 271 GLY A N 1
ATOM 2808 C CA . GLY A 1 208 ? 7.617 36.877 -22.583 1.00 8.24 271 GLY A CA 1
ATOM 2809 C C . GLY A 1 208 ? 8.712 36.040 -23.209 1.00 7.41 271 GLY A C 1
ATOM 2810 O O . GLY A 1 208 ? 8.663 35.753 -24.400 1.00 7.93 271 GLY A O 1
ATOM 2814 N N . GLU A 1 209 ? 9.670 35.601 -22.396 1.00 7.35 272 GLU A N 1
ATOM 2815 C CA . GLU A 1 209 ? 10.772 34.786 -22.891 1.00 7.68 272 GLU A CA 1
ATOM 2816 C C . GLU A 1 209 ? 10.284 33.530 -23.602 1.00 7.46 272 GLU A C 1
ATOM 2817 O O . GLU A 1 209 ? 10.859 33.128 -24.605 1.00 7.99 272 GLU A O 1
ATOM 2829 N N . ASP A 1 210 ? 9.219 32.896 -23.101 1.00 6.84 273 ASP A N 1
ATOM 2830 C CA . ASP A 1 210 ? 8.706 31.674 -23.707 1.00 6.78 273 ASP A CA 1
ATOM 2831 C C . ASP A 1 210 ? 7.871 31.918 -24.954 1.00 6.98 273 ASP A C 1
ATOM 2832 O O . ASP A 1 210 ? 7.363 30.952 -25.524 1.00 7.89 273 ASP A O 1
ATOM 2841 N N . GLY A 1 211 ? 7.754 33.159 -25.389 1.00 6.82 274 GLY A N 1
ATOM 2842 C CA . GLY A 1 211 ? 7.041 33.492 -26.600 1.00 6.87 274 GLY A CA 1
ATOM 2843 C C . GLY A 1 211 ? 5.636 34.017 -26.428 1.00 6.10 274 GLY A C 1
ATOM 2844 O O . GLY A 1 211 ? 5.041 34.434 -27.424 1.00 6.38 274 GLY A O 1
ATOM 2848 N N . PHE A 1 212 ? 5.112 34.063 -25.197 1.00 6.09 275 PHE A N 1
ATOM 2849 C CA . PHE A 1 212 ? 3.717 34.440 -24.965 1.00 6.17 275 PHE A CA 1
ATOM 2850 C C . PHE A 1 212 ? 3.598 35.150 -23.631 1.00 6.26 275 PHE A C 1
ATOM 2851 O O . PHE A 1 212 ? 3.980 34.603 -22.599 1.00 6.81 275 PHE A O 1
ATOM 2868 N N . GLN A 1 213 ? 3.033 36.346 -23.660 1.00 6.58 276 GLN A N 1
ATOM 2869 C CA A GLN A 1 213 ? 2.725 37.012 -22.409 0.70 7.19 276 GLN A CA 1
ATOM 2870 C CA B GLN A 1 213 ? 2.655 37.143 -22.487 0.30 6.23 276 GLN A CA 1
ATOM 2871 C C . GLN A 1 213 ? 1.383 36.585 -21.846 1.00 6.85 276 GLN A C 1
ATOM 2872 O O . GLN A 1 213 ? 1.349 36.178 -20.690 1.00 8.44 276 GLN A O 1
ATOM 2894 N N . GLY A 1 214 ? 0.316 36.615 -22.611 1.00 6.72 277 GLY A N 1
ATOM 2895 C CA . GLY A 1 214 ? -0.948 36.016 -22.256 1.00 6.86 277 GLY A CA 1
ATOM 2896 C C . GLY A 1 214 ? -0.968 34.590 -22.732 1.00 6.76 277 GLY A C 1
ATOM 2897 O O . GLY A 1 214 ? 0.061 33.904 -22.726 1.00 6.99 277 GLY A O 1
ATOM 2901 N N . THR A 1 215 ? -2.133 34.118 -23.159 1.00 6.89 278 THR A N 1
ATOM 2902 C CA . THR A 1 215 ? -2.227 32.763 -23.649 1.00 6.98 278 THR A CA 1
ATOM 2903 C C . THR A 1 215 ? -1.463 32.580 -24.953 1.00 6.72 278 THR A C 1
ATOM 2904 O O . THR A 1 215 ? -1.177 33.527 -25.690 1.00 7.82 278 THR A O 1
ATOM 2914 N N . ALA A 1 216 ? -1.190 31.328 -25.228 1.00 6.44 279 ALA A N 1
ATOM 2915 C CA . ALA A 1 216 ? -0.682 30.823 -26.489 1.00 6.46 279 ALA A CA 1
ATOM 2916 C C . ALA A 1 216 ? -1.799 30.053 -27.200 1.00 6.36 279 ALA A C 1
ATOM 2917 O O . ALA A 1 216 ? -2.743 29.571 -26.552 1.00 6.58 279 ALA A O 1
ATOM 2924 N N . PRO A 1 217 ? -1.684 29.847 -28.513 1.00 6.61 280 PRO A N 1
ATOM 2925 C CA . PRO A 1 217 ? -2.587 28.920 -29.187 1.00 6.92 280 PRO A CA 1
ATOM 2926 C C . PRO A 1 217 ? -2.644 27.579 -28.474 1.00 6.75 280 PRO A C 1
ATOM 2927 O O . PRO A 1 217 ? -1.659 27.102 -27.891 1.00 7.05 280 PRO A O 1
ATOM 2938 N N . VAL A 1 218 ? -3.802 26.925 -28.594 1.00 6.55 281 VAL A N 1
ATOM 2939 C CA . VAL A 1 218 ? -4.019 25.666 -27.892 1.00 6.60 281 VAL A CA 1
ATOM 2940 C C . VAL A 1 218 ? -3.079 24.577 -28.359 1.00 6.62 281 VAL A C 1
ATOM 2941 O O . VAL A 1 218 ? -2.882 23.605 -27.635 1.00 6.70 281 VAL A O 1
ATOM 2954 N N . ASP A 1 219 ? -2.497 24.705 -29.554 1.00 7.27 282 ASP A N 1
ATOM 2955 C CA . ASP A 1 219 ? -1.558 23.725 -30.085 1.00 7.67 282 ASP A CA 1
ATOM 2956 C C . ASP A 1 219 ? -0.101 24.158 -29.976 1.00 8.00 282 ASP A C 1
ATOM 2957 O O . ASP A 1 219 ? 0.756 23.554 -30.619 1.00 8.92 282 ASP A O 1
ATOM 2966 N N . ALA A 1 220 ? 0.196 25.170 -29.173 1.00 7.46 283 ALA A N 1
ATOM 2967 C CA . ALA A 1 220 ? 1.571 25.580 -28.936 1.00 7.52 283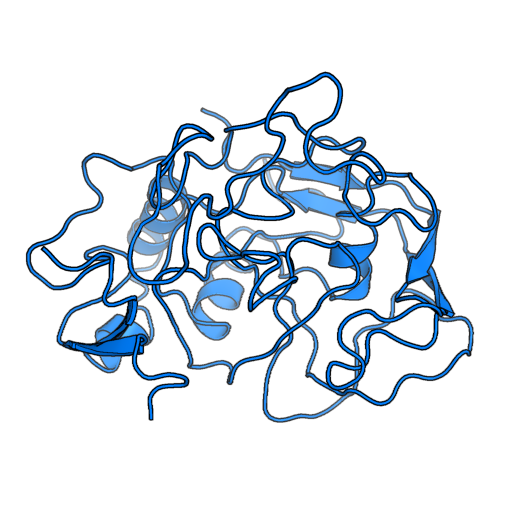 ALA A CA 1
ATOM 2968 C C . ALA A 1 220 ? 2.281 24.574 -28.052 1.00 6.93 283 ALA A C 1
ATOM 2969 O O . ALA A 1 220 ? 1.668 23.850 -27.268 1.00 7.21 283 ALA A O 1
ATOM 2976 N N . PHE A 1 221 ? 3.618 24.604 -28.123 1.00 7.22 284 PHE A N 1
ATOM 2977 C CA . PHE A 1 221 ? 4.557 23.873 -27.271 1.00 7.68 284 PHE A CA 1
ATOM 2978 C C . PHE A 1 221 ? 4.529 22.385 -27.574 1.00 7.89 284 PHE A C 1
ATOM 2979 O O . PHE A 1 221 ? 3.624 21.896 -28.253 1.00 7.95 284 PHE A O 1
ATOM 2996 N N . PRO A 1 222 ? 5.500 21.621 -27.088 1.00 8.68 285 PRO A N 1
ATOM 2997 C CA . PRO A 1 222 ? 5.511 20.198 -27.403 1.00 8.96 285 PRO A CA 1
ATOM 2998 C C . PRO A 1 222 ? 4.356 19.478 -26.737 1.00 7.73 285 PRO A C 1
ATOM 2999 O O . PRO A 1 222 ? 3.928 19.845 -25.630 1.00 8.02 285 PRO A O 1
ATOM 3010 N N . PRO A 1 223 ? 3.866 18.407 -27.336 1.00 8.07 286 PRO A N 1
ATOM 3011 C CA . PRO A 1 223 ? 2.900 17.556 -26.640 1.00 8.13 286 PRO A CA 1
ATOM 3012 C C . PRO A 1 223 ? 3.591 16.775 -25.537 1.00 7.35 286 PRO A C 1
ATOM 3013 O O . PRO A 1 223 ? 4.806 16.583 -25.564 1.00 8.46 286 PRO A O 1
ATOM 3024 N N . ASN A 1 224 ? 2.815 16.292 -24.575 1.00 7.22 287 ASN A N 1
ATOM 3025 C CA . ASN A 1 224 ? 3.328 15.334 -23.603 1.00 7.26 287 ASN A CA 1
ATOM 3026 C C . ASN A 1 224 ? 3.284 13.940 -24.204 1.00 7.24 287 ASN A C 1
ATOM 3027 O O . ASN A 1 224 ? 2.935 13.758 -25.366 1.00 7.44 287 ASN A O 1
ATOM 3036 N N . GLY A 1 225 ? 3.627 12.943 -23.396 1.00 7.81 288 GLY A N 1
ATOM 3037 C CA . GLY A 1 225 ? 3.757 11.591 -23.888 1.00 8.34 288 GLY A CA 1
ATOM 3038 C C . GLY A 1 225 ? 2.472 10.976 -24.392 1.00 8.09 288 GLY A C 1
ATOM 3039 O O . GLY A 1 225 ? 2.520 10.006 -25.146 1.00 9.93 288 GLY A O 1
ATOM 3043 N N . TYR A 1 226 ? 1.326 11.508 -23.993 1.00 7.44 289 TYR A N 1
ATOM 3044 C CA . TYR A 1 226 ? 0.036 11.038 -24.477 1.00 7.35 289 TYR A CA 1
ATOM 3045 C C . TYR A 1 226 ? -0.522 11.877 -25.616 1.00 7.44 289 TYR A C 1
ATOM 3046 O O . TYR A 1 226 ? -1.639 11.635 -26.055 1.00 9.36 289 TYR A O 1
ATOM 3063 N N . GLY A 1 227 ? 0.198 12.886 -26.065 1.00 7.01 290 GLY A N 1
ATOM 3064 C CA . GLY A 1 227 ? -0.274 13.708 -27.166 1.00 7.31 290 GLY A CA 1
ATOM 3065 C C . GLY A 1 227 ? -1.095 14.916 -26.759 1.00 6.79 290 GLY A C 1
ATOM 3066 O O . GLY A 1 227 ? -1.796 15.488 -27.605 1.00 7.70 290 GLY A O 1
ATOM 3070 N N . LEU A 1 228 ? -1.006 15.331 -25.500 1.00 6.42 291 LEU A N 1
ATOM 3071 C CA . LEU A 1 228 ? -1.750 16.472 -25.005 1.00 6.20 291 LEU A CA 1
ATOM 3072 C C . LEU A 1 228 ? -0.899 17.728 -25.086 1.00 6.45 291 LEU A C 1
ATOM 3073 O O . LEU A 1 228 ? 0.298 17.710 -24.814 1.00 7.53 291 LEU A O 1
ATOM 3089 N N . TYR A 1 229 ? -1.532 18.827 -25.446 1.00 6.12 292 TYR A N 1
ATOM 3090 C CA . TYR A 1 229 ? -0.897 20.132 -25.577 1.00 6.07 292 TYR A CA 1
ATOM 3091 C C . TYR A 1 229 ? -1.340 21.055 -24.455 1.00 5.91 292 TYR A C 1
ATOM 3092 O O . TYR A 1 229 ? -2.529 21.149 -24.140 1.00 6.16 292 TYR A O 1
ATOM 3109 N N . ASN A 1 230 ? -0.367 21.751 -23.886 1.00 6.02 293 ASN A N 1
ATOM 3110 C CA . ASN A 1 230 ? -0.583 22.762 -22.851 1.00 6.21 293 ASN A CA 1
ATOM 3111 C C . ASN A 1 230 ? -1.367 22.217 -21.671 1.00 6.20 293 ASN A C 1
ATOM 3112 O O . ASN A 1 230 ? -2.213 22.886 -21.107 1.00 6.77 293 ASN A O 1
ATOM 3121 N N . ILE A 1 231 ? -1.037 20.998 -21.267 1.00 6.28 294 ILE A N 1
ATOM 3122 C CA . ILE A 1 231 ? -1.708 20.408 -20.116 1.00 6.82 294 ILE A CA 1
ATOM 3123 C C . ILE A 1 231 ? -1.289 21.143 -18.846 1.00 6.84 294 ILE A C 1
ATOM 3124 O O . ILE A 1 231 ? -2.130 21.390 -17.971 1.00 9.62 294 ILE A O 1
ATOM 3140 N N . VAL A 1 232 ? -0.020 21.546 -18.729 1.00 6.39 295 VAL A N 1
ATOM 3141 C CA . VAL A 1 232 ? 0.359 22.534 -17.725 1.00 6.12 295 VAL A CA 1
ATOM 3142 C C . VAL A 1 232 ? 0.663 23.861 -18.391 1.00 5.96 295 VAL A C 1
ATOM 3143 O O . VAL A 1 232 ? 1.091 23.931 -19.534 1.00 6.25 295 VAL A O 1
ATOM 3156 N N . GLY A 1 233 ? 0.440 24.923 -17.637 1.00 6.40 296 GLY A N 1
ATOM 3157 C CA . GLY A 1 233 ? 0.574 26.269 -18.159 1.00 6.47 296 GLY A CA 1
ATOM 3158 C C . GLY A 1 233 ? -0.572 26.664 -19.066 1.00 6.45 296 GLY A C 1
ATOM 3159 O O . GLY A 1 233 ? -1.528 25.923 -19.269 1.00 6.59 296 GLY A O 1
ATOM 3163 N N . ASN A 1 234 ? -0.454 27.866 -19.614 1.00 5.88 297 ASN A N 1
ATOM 3164 C CA . ASN A 1 234 ? -1.386 28.440 -20.585 1.00 6.01 297 ASN A CA 1
ATOM 3165 C C . ASN A 1 234 ? -2.659 28.885 -19.884 1.00 6.17 297 ASN A C 1
ATOM 3166 O O . ASN A 1 234 ? -2.799 30.071 -19.568 1.00 7.19 297 ASN A O 1
ATOM 3175 N N . ALA A 1 235 ? -3.585 27.969 -19.617 1.00 6.37 298 ALA A N 1
ATOM 3176 C CA . ALA A 1 235 ? -4.806 28.272 -18.883 1.00 6.52 298 ALA A CA 1
ATOM 3177 C C . ALA A 1 235 ? -5.077 27.156 -17.888 1.00 5.96 298 ALA A C 1
ATOM 3178 O O . ALA A 1 235 ? -4.849 25.991 -18.188 1.00 6.17 298 ALA A O 1
ATOM 3185 N N . TRP A 1 236 ? -5.604 27.501 -16.723 1.00 5.52 299 TRP A N 1
ATOM 3186 C CA . TRP A 1 236 ? -6.116 26.503 -15.804 1.00 5.73 299 TRP A CA 1
ATOM 3187 C C . TRP A 1 236 ? -7.221 25.723 -16.490 1.00 5.55 299 TRP A C 1
ATOM 3188 O O . TRP A 1 236 ? -7.889 26.208 -17.397 1.00 5.94 299 TRP A O 1
ATOM 3209 N N . GLU A 1 237 ? -7.468 24.521 -15.990 1.00 5.54 300 GLU A N 1
ATOM 3210 C CA . GLU A 1 237 ? -8.466 23.632 -16.567 1.00 5.68 300 GLU A CA 1
ATOM 3211 C C . GLU A 1 237 ? -9.398 23.104 -15.493 1.00 5.55 300 GLU A C 1
ATOM 3212 O O . GLU A 1 237 ? -8.970 22.470 -14.529 1.00 5.98 300 GLU A O 1
ATOM 3224 N N . TRP A 1 238 ? -10.698 23.284 -15.700 1.00 5.77 301 TRP A N 1
ATOM 3225 C CA . TRP A 1 238 ? -11.701 22.709 -14.811 1.00 5.79 301 TRP A CA 1
ATOM 3226 C C . TRP A 1 238 ? -11.691 21.189 -14.881 1.00 5.84 301 TRP A C 1
ATOM 3227 O O . TRP A 1 238 ? -11.549 20.587 -15.941 1.00 6.53 301 TRP A O 1
ATOM 3248 N N . THR A 1 239 ? -11.946 20.567 -13.736 1.00 5.92 302 THR A N 1
ATOM 3249 C CA . THR A 1 239 ? -12.241 19.142 -13.642 1.00 6.48 302 THR A CA 1
ATOM 3250 C C . THR A 1 239 ? -13.598 18.947 -12.998 1.00 6.48 302 THR A C 1
ATOM 3251 O O . THR A 1 239 ? -14.191 19.889 -12.486 1.00 7.18 302 THR A O 1
ATOM 3261 N N . SER A 1 240 ? -14.092 17.713 -13.016 1.00 6.56 303 SER A N 1
ATOM 3262 C CA . SER A 1 240 ? -15.424 17.467 -12.498 1.00 7.17 303 SER A CA 1
ATOM 3263 C C . SER A 1 240 ? -15.484 17.369 -10.982 1.00 7.41 303 SER A C 1
ATOM 3264 O O . SER A 1 240 ? -16.592 17.443 -10.435 1.00 9.69 303 SER A O 1
ATOM 3271 N N . ASP A 1 241 ? -14.378 17.204 -10.289 1.00 6.99 304 ASP A N 1
ATOM 3272 C CA . ASP A 1 241 ? -14.431 16.877 -8.869 1.00 7.25 304 ASP A CA 1
ATOM 3273 C C . ASP A 1 241 ? -14.767 18.076 -7.985 1.00 7.30 304 ASP A C 1
ATOM 3274 O O . ASP A 1 241 ? -14.295 19.193 -8.206 1.00 7.62 304 ASP A O 1
ATOM 3283 N N . TRP A 1 242 ? -15.530 17.822 -6.924 1.00 7.65 305 TRP A N 1
ATOM 3284 C CA . TRP A 1 242 ? -15.528 18.729 -5.784 1.00 7.88 305 TRP A CA 1
ATOM 3285 C C . TRP A 1 242 ? -14.156 18.744 -5.123 1.00 7.90 305 TRP A C 1
ATOM 3286 O O . TRP A 1 242 ? -13.473 17.721 -5.057 1.00 8.42 305 TRP A O 1
ATOM 3307 N N . TRP A 1 243 ? -13.795 19.895 -4.579 1.00 7.81 306 TRP A N 1
ATOM 3308 C CA . TRP A 1 243 ? -12.533 20.084 -3.879 1.00 7.81 306 TRP A CA 1
ATOM 3309 C C . TRP A 1 243 ? -12.587 19.606 -2.438 1.00 8.46 306 TRP A C 1
ATOM 3310 O O . TRP A 1 243 ? -13.489 19.967 -1.682 1.00 9.46 306 TRP A O 1
ATOM 3331 N N . THR A 1 244 ? -11.565 18.847 -2.063 1.00 8.40 307 THR A N 1
ATOM 3332 C CA . THR A 1 244 ? -11.185 18.583 -0.689 1.00 8.66 307 THR A CA 1
ATOM 3333 C C . THR A 1 244 ? -9.668 18.563 -0.653 1.00 8.41 307 THR A C 1
ATOM 3334 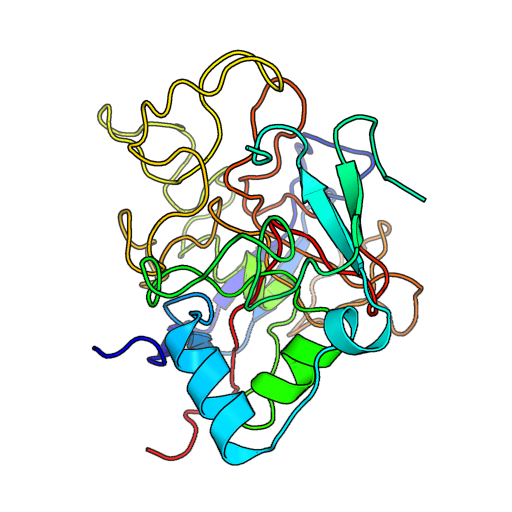O O . THR A 1 244 ? -9.007 18.322 -1.664 1.00 8.50 307 THR A O 1
ATOM 3344 N N . VAL A 1 245 ? -9.117 18.766 0.545 1.00 8.80 308 VAL A N 1
ATOM 3345 C CA . VAL A 1 245 ? -7.698 18.560 0.789 1.00 10.11 308 VAL A CA 1
ATOM 3346 C C . VAL A 1 245 ? -7.428 17.310 1.560 1.00 11.51 308 VAL A C 1
ATOM 3347 O O . VAL A 1 245 ? -6.263 17.035 1.862 1.00 14.64 308 VAL A O 1
ATOM 3360 N N . HIS A 1 246 ? -8.459 16.545 1.910 1.00 11.39 309 HIS A N 1
ATOM 3361 C CA . HIS A 1 246 ? -8.292 15.361 2.734 1.00 13.37 309 HIS A CA 1
ATOM 3362 C C . HIS A 1 246 ? -8.399 14.155 1.838 1.00 16.13 309 HIS A C 1
ATOM 3363 O O . HIS A 1 246 ? -9.499 13.807 1.420 1.00 20.93 309 HIS A O 1
ATOM 3376 N N . HIS A 1 247 ? -7.256 13.508 1.586 1.00 15.42 310 HIS A N 1
ATOM 3377 C CA . HIS A 1 247 ? -7.178 12.304 0.770 1.00 15.25 310 HIS A CA 1
ATOM 3378 C C . HIS A 1 247 ? -6.641 11.120 1.561 1.00 18.19 310 HIS A C 1
ATOM 3379 O O . HIS A 1 247 ? -5.745 11.252 2.402 1.00 21.58 310 HIS A O 1
ATOM 3392 N N . SER A 1 248 ? -7.179 9.957 1.223 1.00 22.87 311 SER A N 1
ATOM 3393 C CA . SER A 1 248 ? -6.777 8.674 1.773 1.00 25.51 311 SER A CA 1
ATOM 3394 C C . SER A 1 248 ? -5.633 8.098 0.942 1.00 23.96 311 SER A C 1
ATOM 3395 O O . SER A 1 248 ? -5.502 8.384 -0.251 1.00 21.50 311 SER A O 1
ATOM 3402 N N . VAL A 1 249 ? -4.787 7.285 1.589 1.00 24.86 312 VAL A N 1
ATOM 3403 C CA . VAL A 1 249 ? -3.763 6.544 0.853 1.00 25.67 312 VAL A CA 1
ATOM 3404 C C . VAL A 1 249 ? -4.317 5.271 0.235 1.00 25.63 312 VAL A C 1
ATOM 3405 O O . VAL A 1 249 ? -3.569 4.534 -0.418 1.00 31.10 312 VAL A O 1
ATOM 3418 N N . GLU A 1 250 ? -5.604 4.987 0.421 1.00 23.06 313 GLU A N 1
ATOM 3419 C CA . GLU A 1 250 ? -6.170 3.752 -0.107 1.00 27.08 313 GLU A CA 1
ATOM 3420 C C . GLU A 1 250 ? -6.083 3.752 -1.628 1.00 26.30 313 GLU A C 1
ATOM 3421 O O . GLU A 1 250 ? -6.258 4.785 -2.283 1.00 24.73 313 GLU A O 1
ATOM 3433 N N . GLU A 1 251 ? -5.811 2.585 -2.191 1.00 24.32 314 GLU A N 1
ATOM 3434 C CA . GLU A 1 251 ? -5.854 2.432 -3.638 1.00 21.79 314 GLU A CA 1
ATOM 3435 C C . GLU A 1 251 ? -7.298 2.539 -4.123 1.00 22.31 314 GLU A C 1
ATOM 3436 O O . GLU A 1 251 ? -8.204 1.957 -3.518 1.00 24.80 314 GLU A O 1
ATOM 3448 N N . THR A 1 252 ? -7.512 3.273 -5.221 1.00 18.50 315 THR A N 1
ATOM 3449 C CA . THR A 1 252 ? -8.847 3.498 -5.759 1.00 17.65 315 THR A CA 1
ATOM 3450 C C . THR A 1 252 ? -8.890 3.263 -7.258 1.00 16.19 315 THR A C 1
ATOM 3451 O O . THR A 1 252 ? -7.866 3.256 -7.942 1.00 17.06 315 THR A O 1
ATOM 3461 N N . LEU A 1 253 ? -10.118 3.115 -7.747 1.00 15.21 316 LEU A N 1
ATOM 3462 C CA . LEU A 1 253 ? -10.420 2.834 -9.143 1.00 13.92 316 LEU A CA 1
ATOM 3463 C C . LEU A 1 253 ? -11.346 3.922 -9.666 1.00 12.77 316 LEU A C 1
ATOM 3464 O O . LEU A 1 253 ? -12.442 4.116 -9.142 1.00 13.58 316 LEU A O 1
ATOM 3480 N N . ASN A 1 254 ? -10.916 4.627 -10.699 1.00 11.74 317 ASN A N 1
ATOM 3481 C CA . ASN A 1 254 ? -11.713 5.669 -11.333 1.00 11.42 317 ASN A CA 1
ATOM 3482 C C . ASN A 1 254 ? -12.362 6.608 -10.309 1.00 11.06 317 ASN A C 1
ATOM 3483 O O . ASN A 1 254 ? -13.566 6.859 -10.365 1.00 11.98 317 ASN A O 1
ATOM 3492 N N . PRO A 1 255 ? -11.598 7.136 -9.364 1.00 10.40 318 PRO A N 1
ATOM 3493 C CA . PRO A 1 255 ? -12.216 7.948 -8.307 1.00 10.76 318 PRO A CA 1
ATOM 3494 C C . PRO A 1 255 ? -12.800 9.239 -8.850 1.00 10.69 318 PRO A C 1
ATOM 3495 O O . PRO A 1 255 ? -12.283 9.832 -9.799 1.00 10.67 318 PRO A O 1
ATOM 3506 N N . LYS A 1 256 ? -13.862 9.702 -8.206 1.00 11.96 319 LYS A N 1
ATOM 3507 C CA . LYS A 1 256 ? -14.609 10.865 -8.657 1.00 12.54 319 LYS A CA 1
ATOM 3508 C C . LYS A 1 256 ? -14.493 12.053 -7.721 1.00 11.18 319 LYS A C 1
ATOM 3509 O O . LYS A 1 256 ? -15.098 13.082 -7.993 1.00 11.28 319 LYS A O 1
ATOM 3528 N N . GLY A 1 257 ? -13.711 11.946 -6.655 1.00 11.13 320 GLY A N 1
ATOM 3529 C CA . GLY A 1 257 ? -13.633 12.989 -5.669 1.00 11.08 320 GLY A CA 1
ATOM 3530 C C . GLY A 1 257 ? -14.757 12.864 -4.669 1.00 11.54 320 GLY A C 1
ATOM 3531 O O . GLY A 1 257 ? -15.594 11.957 -4.734 1.00 13.56 320 GLY A O 1
ATOM 3535 N N . PRO A 1 258 ? -14.807 13.783 -3.722 1.00 11.90 321 PRO A N 1
ATOM 3536 C CA . PRO A 1 258 ? -15.781 13.688 -2.651 1.00 13.46 321 PRO A CA 1
ATOM 3537 C C . PRO A 1 258 ? -17.180 13.962 -3.171 1.00 13.72 321 PRO A C 1
ATOM 3538 O O . PRO A 1 258 ? -17.371 14.637 -4.187 1.00 13.66 321 PRO A O 1
ATOM 3549 N N . PRO A 1 259 ? -18.201 13.446 -2.488 1.00 16.96 322 PRO A N 1
ATOM 3550 C CA . PRO A 1 259 ? -19.574 13.565 -3.007 1.00 19.07 322 PRO A CA 1
ATOM 3551 C C . PRO A 1 259 ? -20.168 14.955 -2.875 1.00 18.80 322 PRO A C 1
ATOM 3552 O O . PRO A 1 259 ? -21.167 15.253 -3.540 1.00 23.13 322 PRO A O 1
ATOM 3563 N N . SER A 1 260 ? -19.590 15.817 -2.046 1.00 17.04 323 SER A N 1
ATOM 3564 C CA . SER A 1 260 ? -20.094 17.164 -1.866 1.00 16.89 323 SER A CA 1
ATOM 3565 C C . SER A 1 260 ? -18.927 18.114 -1.689 1.00 14.32 323 SER A C 1
ATOM 3566 O O . SER A 1 260 ? -17.782 17.705 -1.465 1.00 14.00 323 SER A O 1
ATOM 3573 N N . GLY A 1 261 ? -19.241 19.396 -1.795 1.00 13.92 324 GLY A N 1
ATOM 3574 C CA . GLY A 1 261 ? -18.256 20.437 -1.627 1.00 13.24 324 GLY A CA 1
ATOM 3575 C C . GLY A 1 261 ? -18.856 21.777 -1.977 1.00 13.06 324 GLY A C 1
ATOM 3576 O O . GLY A 1 261 ? -20.051 21.897 -2.247 1.00 15.24 324 GLY A O 1
ATOM 3580 N N . LYS A 1 262 ? -18.001 22.776 -1.972 1.00 13.27 325 LYS A N 1
ATOM 3581 C CA . LYS A 1 262 ? -18.372 24.125 -2.360 1.00 14.74 325 LYS A CA 1
ATOM 3582 C C . LYS A 1 262 ? -17.628 24.615 -3.582 1.00 11.91 325 LYS A C 1
ATOM 3583 O O . LYS A 1 262 ? -18.134 25.478 -4.290 1.00 13.51 325 LYS A O 1
ATOM 3602 N N . ASP A 1 263 ? -16.430 24.120 -3.814 1.00 9.96 326 ASP A N 1
ATOM 3603 C CA A ASP A 1 263 ? -15.626 24.526 -4.953 0.50 9.66 326 ASP A CA 1
ATOM 3604 C CA B ASP A 1 263 ? -15.596 24.523 -4.937 0.50 9.62 326 ASP A CA 1
ATOM 3605 C C . ASP A 1 263 ? -15.294 23.299 -5.787 1.00 8.26 326 ASP A C 1
ATOM 3606 O O . ASP A 1 263 ? -15.204 22.195 -5.266 1.00 9.64 326 ASP A O 1
ATOM 3622 N N . ARG A 1 264 ? -15.126 23.501 -7.087 1.00 7.42 327 ARG A N 1
ATOM 3623 C CA . ARG A 1 264 ? -14.665 22.439 -7.965 1.00 7.02 327 ARG A CA 1
ATOM 3624 C C . ARG A 1 264 ? -13.157 22.584 -8.176 1.00 7.00 327 ARG A C 1
ATOM 3625 O O . ARG A 1 264 ? -12.593 23.670 -8.052 1.00 8.10 327 ARG A O 1
ATOM 3646 N N . VAL A 1 265 ? -12.503 21.471 -8.491 1.00 6.64 328 VAL A N 1
ATOM 3647 C CA . VAL A 1 265 ? -11.052 21.423 -8.664 1.00 6.27 328 VAL A CA 1
ATOM 3648 C C . VAL A 1 265 ? -10.661 21.895 -10.055 1.00 6.05 328 VAL A C 1
ATOM 3649 O O . VAL A 1 265 ? -11.266 21.481 -11.049 1.00 7.23 328 VAL A O 1
ATOM 3662 N N . LYS A 1 266 ? -9.629 22.723 -10.120 1.00 6.12 329 LYS A N 1
ATOM 3663 C CA . LYS A 1 266 ? -8.983 23.096 -11.369 1.00 6.16 329 LYS A CA 1
ATOM 3664 C C . LYS A 1 266 ? -7.512 22.692 -11.292 1.00 5.80 329 LYS A C 1
ATOM 3665 O O . LYS A 1 266 ? -6.924 22.593 -10.215 1.00 6.46 329 LYS A O 1
ATOM 3684 N N . LYS A 1 267 ? -6.921 22.448 -12.464 1.00 5.76 330 LYS A N 1
ATOM 3685 C CA . LYS A 1 267 ? -5.589 21.882 -12.566 1.00 5.79 330 LYS A CA 1
ATOM 3686 C C . LYS A 1 267 ? -4.757 22.597 -13.617 1.00 6.06 330 LYS A C 1
ATOM 3687 O O . LYS A 1 267 ? -5.268 23.156 -14.583 1.00 6.32 330 LYS A O 1
ATOM 3706 N N . GLY A 1 268 ? -3.449 22.519 -13.441 1.00 6.10 331 GLY A N 1
ATOM 3707 C CA . GLY A 1 268 ? -2.490 22.762 -14.492 1.00 7.44 331 GLY A CA 1
ATOM 3708 C C . GLY A 1 268 ? -1.802 24.111 -14.507 1.00 6.77 331 GLY A C 1
ATOM 3709 O O . GLY A 1 268 ? -0.796 24.264 -15.207 1.00 8.33 331 GLY A O 1
ATOM 3713 N N . GLY A 1 269 ? -2.293 25.090 -13.799 1.00 6.29 332 GLY A N 1
ATOM 3714 C CA . GLY A 1 269 ? -1.684 26.403 -13.840 1.00 6.48 332 GLY A CA 1
ATOM 3715 C C . GLY A 1 269 ? -1.961 27.125 -15.151 1.00 6.20 332 GLY A C 1
ATOM 3716 O O . GLY A 1 269 ? -2.744 26.704 -15.979 1.00 7.27 332 GLY A O 1
ATOM 3720 N N . SER A 1 270 ? -1.313 28.276 -15.302 1.00 6.16 333 SER A N 1
ATOM 3721 C CA . SER A 1 270 ? -1.626 29.175 -16.397 1.00 6.17 333 SER A CA 1
ATOM 3722 C C . SER A 1 270 ? -0.386 29.969 -16.796 1.00 6.31 333 SER A C 1
ATOM 3723 O O . SER A 1 270 ? 0.686 29.855 -16.199 1.00 6.54 333 SER A O 1
ATOM 3730 N N . TYR A 1 271 ? -0.573 30.846 -17.779 1.00 5.95 334 TYR A N 1
ATOM 3731 C CA . TYR A 1 271 ? 0.455 31.769 -18.239 1.00 6.07 334 TYR A CA 1
ATOM 3732 C C . TYR A 1 271 ? 0.947 32.706 -17.149 1.00 6.25 334 TYR A C 1
ATOM 3733 O O . TYR A 1 271 ? 2.002 33.333 -17.327 1.00 6.80 334 TYR A O 1
ATOM 3750 N N . MET A 1 272 ? 0.231 32.806 -16.030 1.00 6.12 335 MET A N 1
ATOM 3751 C CA . MET A 1 272 ? 0.636 33.633 -14.911 1.00 6.40 335 MET A CA 1
ATOM 3752 C C . MET A 1 272 ? 1.550 32.932 -13.919 1.00 6.87 335 MET A C 1
ATOM 3753 O O . MET A 1 272 ? 2.130 33.619 -13.074 1.00 7.90 335 MET A O 1
ATOM 3767 N N . CYS A 1 273 ? 1.680 31.615 -13.957 1.00 6.77 336 CYS A N 1
ATOM 3768 C CA . CYS A 1 273 ? 2.383 30.930 -12.885 1.00 7.08 336 CYS A CA 1
ATOM 3769 C C . CYS A 1 273 ? 3.857 31.278 -12.852 1.00 7.10 336 CYS A C 1
ATOM 3770 O O . CYS A 1 273 ? 4.503 31.406 -13.874 1.00 7.47 336 CYS A O 1
ATOM 3777 N N . HIS A 1 274 ? 4.408 31.312 -11.650 1.00 7.95 337 HIS A N 1
ATOM 3778 C CA . HIS A 1 274 ? 5.843 31.432 -11.470 1.00 8.18 337 HIS A CA 1
ATOM 3779 C C . HIS A 1 274 ? 6.194 30.787 -10.148 1.00 9.16 337 HIS A C 1
ATOM 3780 O O . HIS A 1 274 ? 5.429 30.862 -9.184 1.00 10.40 337 HIS A O 1
ATOM 3793 N N . ARG A 1 275 ? 7.369 30.161 -10.119 1.00 10.02 338 ARG A N 1
ATOM 3794 C CA . ARG A 1 275 ? 7.898 29.515 -8.922 1.00 12.01 338 ARG A CA 1
ATOM 3795 C C . ARG A 1 275 ? 7.878 30.439 -7.713 1.00 11.99 338 ARG A C 1
ATOM 3796 O O . ARG A 1 275 ? 7.730 29.965 -6.582 1.00 14.56 338 ARG A O 1
ATOM 3817 N N . SER A 1 276 ? 8.002 31.750 -7.925 1.00 11.92 339 SER A N 1
ATOM 3818 C CA . SER A 1 276 ? 8.171 32.715 -6.845 1.00 13.11 339 SER A CA 1
ATOM 3819 C C . SER A 1 276 ? 6.912 32.879 -6.019 1.00 13.38 339 SER A C 1
ATOM 3820 O O . SER A 1 276 ? 6.997 33.331 -4.877 1.00 16.61 339 SER A O 1
ATOM 3827 N N . TYR A 1 277 ? 5.742 32.595 -6.574 1.00 11.95 340 TYR A N 1
ATOM 3828 C CA . TYR A 1 277 ? 4.507 32.862 -5.843 1.00 12.54 340 TYR A CA 1
ATOM 3829 C C . TYR A 1 277 ? 3.374 31.854 -6.105 1.00 12.35 340 TYR A C 1
ATOM 3830 O O . TYR A 1 277 ? 2.438 31.791 -5.309 1.00 12.60 340 TYR A O 1
ATOM 3847 N N . CYS A 1 278 ? 3.405 31.082 -7.210 1.00 11.48 341 CYS A N 1
ATOM 3848 C CA . CYS A 1 278 ? 2.279 30.211 -7.607 1.00 10.34 341 CYS A CA 1
ATOM 3849 C C . CYS A 1 278 ? 2.850 29.076 -8.454 1.00 9.28 341 CYS A C 1
ATOM 3850 O O . CYS A 1 278 ? 2.871 29.114 -9.685 1.00 9.40 341 CYS A O 1
ATOM 3857 N N . TYR A 1 279 ? 3.397 28.092 -7.759 1.00 9.02 342 TYR A N 1
ATOM 3858 C CA . TYR A 1 279 ? 4.147 26.994 -8.358 1.00 8.71 342 TYR A CA 1
ATOM 3859 C C . TYR A 1 279 ? 3.199 25.858 -8.722 1.00 8.21 342 TYR A C 1
ATOM 3860 O O . TYR A 1 279 ? 3.271 24.766 -8.170 1.00 8.62 342 TYR A O 1
ATOM 3877 N N . ARG A 1 280 ? 2.261 26.145 -9.636 1.00 7.81 343 ARG A N 1
ATOM 3878 C CA . ARG A 1 280 ? 1.140 25.243 -9.870 1.00 7.40 343 ARG A CA 1
ATOM 3879 C C . ARG A 1 280 ? 1.085 24.700 -11.291 1.00 7.51 343 ARG A C 1
ATOM 3880 O O . ARG A 1 280 ? 0.064 24.177 -11.710 1.00 9.00 343 ARG A O 1
ATOM 3901 N N . TYR A 1 281 ? 2.214 24.725 -11.983 1.00 7.30 344 TYR A N 1
ATOM 3902 C CA . TYR A 1 281 ? 2.384 24.123 -13.297 1.00 7.65 344 TYR A CA 1
ATOM 3903 C C . TYR A 1 281 ? 2.987 22.729 -13.200 1.00 7.41 344 TYR A C 1
ATOM 3904 O O . TYR A 1 281 ? 3.707 22.273 -14.070 1.00 9.18 344 TYR A O 1
ATOM 3921 N N . ARG A 1 282 ? 2.716 22.051 -12.105 1.00 8.95 345 ARG A N 1
ATOM 3922 C CA . ARG A 1 282 ? 3.069 20.668 -11.869 1.00 8.07 345 ARG A CA 1
ATOM 3923 C C . ARG A 1 282 ? 1.801 19.834 -11.983 1.00 7.46 345 ARG A C 1
ATOM 3924 O O . ARG A 1 282 ? 0.728 20.274 -11.597 1.00 7.78 345 ARG A O 1
ATOM 3945 N N . CYS A 1 283 ? 1.940 18.583 -12.422 1.00 7.49 346 CYS A N 1
ATOM 3946 C CA A CYS A 1 283 ? 0.749 17.740 -12.519 0.80 7.65 346 CYS A CA 1
ATOM 3947 C CA B CYS A 1 283 ? 0.824 17.640 -12.501 0.20 7.72 346 CYS A CA 1
ATOM 3948 C C . CYS A 1 283 ? 0.083 17.515 -11.171 1.00 7.36 346 CYS A C 1
ATOM 3949 O O . CYS A 1 283 ? -1.152 17.411 -11.122 1.00 7.94 346 CYS A O 1
ATOM 3962 N N . ALA A 1 284 ? 0.852 17.458 -10.089 1.00 7.21 347 ALA A N 1
ATOM 3963 C CA . ALA A 1 284 ? 0.278 17.228 -8.766 1.00 7.48 347 ALA A CA 1
ATOM 3964 C C . ALA A 1 284 ? -0.396 18.456 -8.181 1.00 7.42 347 ALA A C 1
ATOM 3965 O O . ALA A 1 284 ? -1.135 18.337 -7.199 1.00 8.19 347 ALA A O 1
ATOM 3972 N N . ALA A 1 285 ? -0.086 19.642 -8.688 1.00 7.04 348 ALA A N 1
ATOM 3973 C CA . ALA A 1 285 ? -0.666 20.850 -8.140 1.00 7.00 348 ALA A CA 1
ATOM 3974 C C . ALA A 1 285 ? -2.170 20.870 -8.363 1.00 6.63 348 ALA A C 1
ATOM 3975 O O . ALA A 1 285 ? -2.709 20.169 -9.213 1.00 7.06 348 ALA A O 1
ATOM 3982 N N . ARG A 1 286 ? -2.842 21.707 -7.591 1.00 6.87 349 ARG A N 1
ATOM 3983 C CA . ARG A 1 286 ? -4.294 21.751 -7.665 1.00 6.88 349 ARG A CA 1
ATOM 3984 C C . ARG A 1 286 ? -4.802 23.008 -6.991 1.00 7.25 349 ARG A C 1
ATOM 3985 O O . ARG A 1 286 ? -4.218 23.467 -6.004 1.00 8.54 349 ARG A O 1
ATOM 4006 N N . SER A 1 287 ? -5.907 23.531 -7.505 1.00 6.99 350 SER A N 1
ATOM 4007 C CA A SER A 1 287 ? -6.568 24.654 -6.867 0.50 7.60 350 SER A CA 1
ATOM 4008 C CA B SER A 1 287 ? -6.569 24.667 -6.887 0.50 7.66 350 SER A CA 1
ATOM 4009 C C . SER A 1 287 ? -8.066 24.516 -7.089 1.00 7.54 350 SER A C 1
ATOM 4010 O O . SER A 1 287 ? -8.541 23.499 -7.574 1.00 7.81 350 SER A O 1
ATOM 4022 N N . GLN A 1 288 ? -8.812 25.542 -6.729 1.00 9.09 351 GLN A N 1
ATOM 4023 C CA . GLN A 1 288 ? -10.245 25.383 -6.707 1.00 9.78 351 GLN A CA 1
ATOM 4024 C C . GLN A 1 288 ? -10.908 26.709 -6.943 1.00 9.09 351 GLN A C 1
ATOM 4025 O O . GLN A 1 288 ? -10.303 27.765 -6.780 1.00 10.58 351 GLN A O 1
ATOM 4037 N N . ASN A 1 289 ? -12.166 26.639 -7.352 1.00 8.79 352 ASN A N 1
ATOM 4038 C CA . ASN A 1 289 ? -12.996 27.830 -7.473 1.00 9.72 352 ASN A CA 1
ATOM 4039 C C . ASN A 1 289 ? -14.452 27.415 -7.383 1.00 9.65 352 ASN A C 1
ATOM 4040 O O . ASN A 1 289 ? -14.801 26.287 -7.733 1.00 9.03 352 ASN A O 1
ATOM 4049 N N . THR A 1 290 ? -15.313 28.338 -6.953 1.00 10.71 353 THR A N 1
ATOM 4050 C CA . THR A 1 290 ? -16.734 28.029 -6.958 1.00 10.52 353 THR A CA 1
ATOM 4051 C C . THR A 1 290 ? -17.170 27.835 -8.407 1.00 9.30 353 THR A C 1
ATOM 4052 O O . THR A 1 290 ? -16.599 28.438 -9.325 1.00 9.40 353 THR A O 1
ATOM 4062 N N . PRO A 1 291 ? -18.173 26.999 -8.638 1.00 9.42 354 PRO A N 1
ATOM 4063 C CA . PRO A 1 291 ? -18.474 26.609 -10.013 1.00 9.39 354 PRO A CA 1
ATOM 4064 C C . PRO A 1 291 ? -19.003 27.726 -10.886 1.00 8.16 354 PRO A C 1
ATOM 4065 O O . PRO A 1 291 ? -18.945 27.593 -12.113 1.00 9.21 354 PRO A O 1
ATOM 4076 N N . ASP A 1 292 ? -19.515 28.803 -10.314 1.00 8.44 355 ASP A N 1
ATOM 4077 C CA . ASP A 1 292 ? -19.978 29.945 -11.085 1.00 9.41 355 ASP A CA 1
ATOM 4078 C C . ASP A 1 292 ? -18.876 30.977 -11.330 1.00 10.31 355 ASP A C 1
ATOM 4079 O O . ASP A 1 292 ? -19.150 32.027 -11.919 1.00 12.51 355 ASP A O 1
ATOM 4088 N N . SER A 1 293 ? -17.648 30.691 -10.908 1.00 9.97 356 SER A N 1
ATOM 4089 C CA . SER A 1 293 ? -16.487 31.564 -11.045 1.00 10.87 356 SER A CA 1
ATOM 4090 C C . SER A 1 293 ? -15.988 31.548 -12.475 1.00 7.92 356 SER A C 1
ATOM 4091 O O . SER A 1 293 ? -16.064 30.522 -13.146 1.00 9.12 356 SER A O 1
ATOM 4098 N N . SER A 1 294 ? -15.335 32.639 -12.874 1.00 7.45 357 SER A N 1
ATOM 4099 C CA . SER A 1 294 ? -14.636 32.683 -14.141 1.00 7.54 357 SER A CA 1
ATOM 4100 C C . SER A 1 294 ? -13.504 33.690 -14.055 1.00 6.99 357 SER A C 1
ATOM 4101 O O . SER A 1 294 ? -13.517 34.599 -13.229 1.00 7.75 357 SER A O 1
ATOM 4108 N N . ALA A 1 295 ? -12.530 33.538 -14.944 1.00 6.60 358 ALA A N 1
ATOM 4109 C CA . ALA A 1 295 ? -11.339 34.375 -14.906 1.00 6.66 358 ALA A CA 1
ATOM 4110 C C . ALA A 1 295 ? -10.615 34.352 -16.240 1.00 6.06 358 ALA A C 1
ATOM 4111 O O . ALA A 1 295 ? -10.780 33.450 -17.071 1.00 6.55 358 ALA A O 1
ATOM 4118 N N . SER A 1 296 ? -9.729 35.319 -16.387 1.00 6.15 359 SER A N 1
ATOM 4119 C CA . SER A 1 296 ? -8.951 35.499 -17.604 1.00 6.27 359 SER A CA 1
ATOM 4120 C C . SER A 1 296 ? -7.828 34.489 -17.784 1.00 6.40 359 SER A C 1
ATOM 4121 O O . SER A 1 296 ? -7.105 34.580 -18.779 1.00 7.14 359 SER A O 1
ATOM 4128 N N . ASN A 1 297 ? -7.670 33.534 -16.878 1.00 6.31 360 ASN A N 1
ATOM 4129 C CA . ASN A 1 297 ? -6.637 32.515 -17.005 1.00 6.55 360 ASN A CA 1
ATOM 4130 C C . ASN A 1 297 ? -7.184 31.109 -16.816 1.00 6.15 360 ASN A C 1
ATOM 4131 O O . ASN A 1 297 ? -6.413 30.200 -16.502 1.00 6.76 360 ASN A O 1
ATOM 4140 N N . LEU A 1 298 ? -8.497 30.910 -17.015 1.00 5.83 361 LEU A N 1
ATOM 4141 C CA . LEU A 1 298 ? -9.161 29.653 -16.693 1.00 5.87 361 LEU A CA 1
ATOM 4142 C C . LEU A 1 298 ? -10.043 29.231 -17.854 1.00 5.93 361 LEU A C 1
ATOM 4143 O O . LEU A 1 298 ? -10.948 29.974 -18.263 1.00 6.20 361 LEU A O 1
ATOM 4159 N N . GLY A 1 299 ? -9.756 28.055 -18.365 1.00 5.97 362 GLY A N 1
ATOM 4160 C CA . GLY A 1 299 ? -10.447 27.386 -19.439 1.00 6.28 362 GLY A CA 1
ATOM 4161 C C . GLY A 1 299 ? -10.716 25.935 -19.095 1.00 5.69 362 GLY A C 1
ATOM 4162 O O . GLY A 1 299 ? -10.924 25.583 -17.943 1.00 5.78 362 GLY A O 1
ATOM 4166 N N . PHE A 1 300 ? -10.714 25.078 -20.125 1.00 5.46 363 PHE A N 1
ATOM 4167 C CA . PHE A 1 300 ? -11.008 23.665 -19.909 1.00 5.57 363 PHE A CA 1
ATOM 4168 C C . PHE A 1 300 ? -10.726 22.871 -21.173 1.00 5.74 363 PHE A C 1
ATOM 4169 O O . PHE A 1 300 ? -10.669 23.413 -22.275 1.00 6.00 363 PHE A O 1
ATOM 4186 N N . ARG A 1 301 ? -10.653 21.559 -20.976 1.00 5.96 364 ARG A N 1
ATOM 4187 C CA . ARG A 1 301 ? -10.702 20.571 -22.038 1.00 6.09 364 ARG A CA 1
ATOM 4188 C C . ARG A 1 301 ? -11.691 19.482 -21.642 1.00 5.81 364 ARG A C 1
ATOM 4189 O O . ARG A 1 301 ? -11.995 19.300 -20.475 1.00 6.79 364 ARG A O 1
ATOM 4210 N N . CYS A 1 302 ? -12.168 18.745 -22.628 1.00 5.87 365 CYS A N 1
ATOM 4211 C CA . CYS A 1 302 ? -13.120 17.669 -22.390 1.00 6.25 365 CYS A CA 1
ATOM 4212 C C . CYS A 1 302 ? -12.463 16.295 -22.444 1.00 6.21 365 CYS A C 1
ATOM 4213 O O . CYS A 1 302 ? -11.358 16.125 -22.949 1.00 6.66 365 CYS A O 1
ATOM 4220 N N . ALA A 1 303 ? -13.213 15.314 -21.953 1.00 6.40 366 ALA A N 1
ATOM 4221 C CA . ALA A 1 303 ? -12.872 13.914 -21.950 1.00 6.41 366 ALA A CA 1
ATOM 4222 C C . ALA A 1 303 ? -14.102 13.122 -22.343 1.00 6.74 366 ALA A C 1
ATOM 4223 O O . ALA A 1 303 ? -15.217 13.645 -22.389 1.00 7.23 366 ALA A O 1
ATOM 4230 N N . ALA A 1 304 ? -13.925 11.834 -22.604 1.00 6.98 367 ALA A N 1
ATOM 4231 C CA . ALA A 1 304 ? -15.059 10.974 -22.944 1.00 7.82 367 ALA A CA 1
ATOM 4232 C C . ALA A 1 304 ? -14.677 9.528 -22.712 1.00 7.97 367 ALA A C 1
ATOM 4233 O O . ALA A 1 304 ? -13.537 9.136 -22.902 1.00 7.96 367 ALA A O 1
ATOM 4240 N N . ASP A 1 305 ? -15.664 8.725 -22.345 1.00 9.07 368 ASP A N 1
ATOM 4241 C CA . ASP A 1 305 ? -15.416 7.301 -22.159 1.00 10.30 368 ASP A CA 1
ATOM 4242 C C . ASP A 1 305 ? -15.108 6.629 -23.479 1.00 12.10 368 ASP A C 1
ATOM 4243 O O . ASP A 1 305 ? -14.304 5.691 -23.529 1.00 15.03 368 ASP A O 1
ATOM 4252 N N . ARG A 1 306 ? -15.791 7.057 -24.537 1.00 11.48 369 ARG A N 1
ATOM 4253 C CA . ARG A 1 306 ? -15.636 6.522 -25.882 1.00 14.98 369 ARG A CA 1
ATOM 4254 C C . ARG A 1 306 ? -15.693 7.700 -26.847 1.00 12.56 369 ARG A C 1
ATOM 4255 O O . ARG A 1 306 ? -16.119 8.797 -26.498 1.00 12.39 369 ARG A O 1
ATOM 4276 N N . LEU A 1 307 ? -15.273 7.476 -28.081 1.00 13.66 370 LEU A N 1
ATOM 4277 C CA . LEU A 1 307 ? -15.296 8.566 -29.042 1.00 12.20 370 LEU A CA 1
ATOM 4278 C C . LEU A 1 307 ? -16.730 9.017 -29.272 1.00 12.20 370 LEU A C 1
ATOM 4279 O O . LEU A 1 307 ? -17.619 8.178 -29.416 1.00 14.07 370 LEU A O 1
ATOM 4295 N N . PRO A 1 308 ? -16.977 10.318 -29.337 1.00 11.79 371 PRO A N 1
ATOM 4296 C CA . PRO A 1 308 ? -18.291 10.816 -29.724 1.00 12.96 371 PRO A CA 1
ATOM 4297 C C . PRO A 1 308 ? -18.441 10.675 -31.225 1.00 13.77 371 PRO A C 1
ATOM 4298 O O . PRO A 1 308 ? -17.517 10.295 -31.950 1.00 14.05 371 PRO A O 1
ATOM 4309 N N . THR A 1 309 ? -19.639 10.989 -31.684 1.00 17.12 372 THR A N 1
ATOM 4310 C CA A THR A 1 309 ? -19.946 10.721 -33.078 0.70 19.67 372 THR A CA 1
ATOM 4311 C CA B THR A 1 309 ? -19.988 10.778 -33.077 0.30 16.87 372 THR A CA 1
ATOM 4312 C C . THR A 1 309 ? -19.017 11.535 -33.960 1.00 17.54 372 THR A C 1
ATOM 4313 O O . THR A 1 309 ? -18.661 12.673 -33.654 1.00 20.29 372 THR A O 1
ATOM 4331 N N . MET A 1 310 ? -18.609 10.926 -35.066 0.50 13.80 373 MET A N 1
ATOM 4332 C CA . MET A 1 310 ? -17.644 11.576 -35.935 0.50 15.46 373 MET A CA 1
ATOM 4333 C C . MET A 1 310 ? -17.803 11.168 -37.381 0.50 28.99 373 MET A C 1
ATOM 4334 O O . MET A 1 310 ? -16.822 10.803 -38.023 0.50 35.49 373 MET A O 1
#

Radius of gyration: 17.34 Å; Cα contacts (8 Å, |Δi|>4): 728; chains: 1; bounding box: 45×46×41 Å

Sequence (278 aa):
LAHSSKMVPIPAGVFTMGTDDPQIKQQDGEAPARRVTIDAFYMDAYDVSNTEFEKFVNSTGYLLTEAEKFGDSFVFEGMMLSVAAAPWWLPVKGANWRRHPEGPDSTTILHRPDHPVLHVSWNDAVAYCTTWAGKRLPTEAEWEYSSCRGGLHNNRLFPWGNKKLQPKGQQHYANIWQGEFPVVTNTGEDGFQQGTAPVDAFPPNGYGLYNIVGNAWEWTSDWWTVHHSVEETLNPKGPPSGKDDRVKKGGSYMCHRSYCYRYRCCAARSSQNTPDSSASNLGFRCAADRLPTTM

B-factor: mean 14.07, std 9.68, range [5.17, 82.35]